Protein 5YGB (pdb70)

GO terms:
  GO:0043186 P granule (C, IDA)
  GO:0005739 mitochondrion (C, IDA)
  GO:0005515 protein binding (F, IPI)
  GO:0140990 primary piRNA processing (P, IPI)
  GO:0032991 protein-containing complex (C, IDA)
  GO:0005634 nucleus (C, EXP)
  GO:0005737 cytoplasm (C, EXP)
  GO:0034587 piRNA processing (P, IMP)
  GO:0010526 transposable element silencing (P, IMP)

Structure (mmCIF, N/CA/C/O backbone):
data_5YGB
#
_entry.id   5YGB
#
_cell.length_a   72.237
_cell.length_b   72.237
_cell.length_c   50.575
_cell.angle_alpha   90.00
_cell.angle_beta   90.00
_cell.angle_gamma   90.00
#
_symmetry.space_group_name_H-M   'P 41'
#
loop_
_entity.id
_entity.type
_entity.pdbx_description
1 polymer GH18329p
2 water water
#
loop_
_atom_site.group_PDB
_atom_site.id
_atom_site.type_symbol
_atom_site.label_atom_id
_atom_site.label_alt_id
_atom_site.label_comp_id
_atom_site.label_asym_id
_atom_site.label_entity_id
_atom_site.label_seq_id
_atom_site.pdbx_PDB_ins_code
_atom_site.Cartn_x
_atom_site.Cartn_y
_atom_site.Cartn_z
_atom_site.occupancy
_atom_site.B_iso_or_equiv
_atom_site.auth_seq_id
_atom_site.auth_comp_id
_atom_site.auth_asym_id
_atom_site.auth_atom_id
_atom_site.pdbx_PDB_model_num
ATOM 1 N N . SER A 1 2 ? 64.081 40.329 88.165 1.00 30.66 258 SER A N 1
ATOM 2 C CA . SER A 1 2 ? 65.478 39.992 87.918 1.00 24.48 258 SER A CA 1
ATOM 3 C C . SER A 1 2 ? 65.990 38.961 88.924 1.00 22.98 258 SER A C 1
ATOM 4 O O . SER A 1 2 ? 65.397 38.761 89.985 1.00 27.45 258 SER A O 1
ATOM 7 N N . LYS A 1 3 ? 67.096 38.312 88.574 1.00 28.26 259 LYS A N 1
ATOM 8 C CA . LYS A 1 3 ? 67.669 37.249 89.397 1.00 29.42 259 LYS A CA 1
ATOM 9 C C . LYS A 1 3 ? 68.458 37.808 90.580 1.00 18.37 259 LYS A C 1
ATOM 10 O O . LYS A 1 3 ? 69.112 38.851 90.465 1.00 21.81 259 LYS A O 1
ATOM 16 N N . PRO A 1 4 ? 68.413 37.110 91.722 1.00 16.51 260 PRO A N 1
ATOM 17 C CA . PRO A 1 4 ? 69.285 37.463 92.846 1.00 20.06 260 PRO A CA 1
ATOM 18 C C . PRO A 1 4 ? 70.744 37.267 92.462 1.00 17.23 260 PRO A C 1
ATOM 19 O O . PRO A 1 4 ? 71.065 36.449 91.597 1.00 19.73 260 PRO A O 1
ATOM 23 N N . MET A 1 5 ? 71.630 38.019 93.102 1.00 18.32 261 MET A N 1
ATOM 24 C CA . MET A 1 5 ? 73.054 37.913 92.817 1.00 18.50 261 MET A CA 1
ATOM 25 C C . MET A 1 5 ? 73.848 38.025 94.109 1.00 14.77 261 MET A C 1
ATOM 26 O O . MET A 1 5 ? 73.479 38.782 95.009 1.00 15.63 261 MET A O 1
ATOM 31 N N . GLU A 1 6 ? 74.934 37.265 94.200 1.00 13.34 262 GLU A N 1
ATOM 32 C CA . GLU A 1 6 ? 75.839 37.344 95.347 1.00 13.00 262 GLU A CA 1
ATOM 33 C C . GLU A 1 6 ? 76.733 38.557 95.184 1.00 12.37 262 GLU A C 1
ATOM 34 O O . GLU A 1 6 ? 77.339 38.742 94.134 1.00 11.68 262 GLU A O 1
ATOM 40 N N . VAL A 1 7 ? 76.798 39.396 96.214 1.00 11.51 263 VAL A N 1
ATOM 41 C CA . VAL A 1 7 ? 77.597 40.622 96.145 1.00 11.35 263 VAL A CA 1
ATOM 42 C C . VAL A 1 7 ? 78.361 40.904 97.429 1.00 12.30 263 VAL A C 1
ATOM 43 O O . VAL A 1 7 ? 78.043 40.373 98.503 1.00 12.88 263 VAL A O 1
ATOM 47 N N . TYR A 1 8 ? 79.372 41.754 97.305 1.00 10.74 264 TYR A N 1
ATOM 48 C CA . TYR A 1 8 ? 79.967 42.431 98.452 1.00 11.75 264 TYR A CA 1
ATOM 49 C C . TYR A 1 8 ? 79.583 43.891 98.390 1.00 10.54 264 TYR A C 1
ATOM 50 O O . TYR A 1 8 ? 79.591 44.470 97.306 1.00 10.95 264 TYR A O 1
ATOM 59 N N . VAL A 1 9 ? 79.316 44.511 99.533 1.00 11.56 265 VAL A N 1
ATOM 60 C CA . VAL A 1 9 ? 79.252 45.971 99.596 1.00 11.39 265 VAL A CA 1
ATOM 61 C C . VAL A 1 9 ? 80.678 46.477 99.825 1.00 11.24 265 VAL A C 1
ATOM 62 O O . VAL A 1 9 ? 81.305 46.160 100.838 1.00 12.58 265 VAL A O 1
ATOM 66 N N . SER A 1 10 ? 81.213 47.220 98.859 1.00 9.89 266 SER A N 1
ATOM 67 C CA . SER A 1 10 ? 82.630 47.591 98.869 1.00 11.44 266 SER A CA 1
ATOM 68 C C . SER A 1 10 ? 82.875 49.002 99.398 1.00 11.27 266 SER A C 1
ATOM 69 O O . SER A 1 10 ? 83.979 49.303 99.842 1.00 13.79 266 SER A O 1
ATOM 72 N N . ALA A 1 11 ? 81.867 49.865 99.338 1.00 10.40 267 ALA A N 1
ATOM 73 C CA . ALA A 1 11 ? 81.987 51.216 99.869 1.00 11.22 267 ALA A CA 1
ATOM 74 C C . ALA A 1 11 ? 80.602 51.729 100.201 1.00 11.32 267 ALA A C 1
ATOM 75 O O . ALA A 1 11 ? 79.629 51.365 99.538 1.00 11.56 267 ALA A O 1
ATOM 77 N N . VAL A 1 12 ? 80.517 52.583 101.214 1.00 12.52 268 VAL A N 1
ATOM 78 C CA . VAL A 1 12 ? 79.257 53.174 101.650 1.00 13.15 268 VAL A CA 1
ATOM 79 C C . VAL A 1 12 ? 79.393 54.664 101.892 1.00 15.17 268 VAL A C 1
ATOM 80 O O . VAL A 1 12 ? 80.283 55.101 102.623 1.00 14.67 268 VAL A O 1
ATOM 84 N N . ALA A 1 13 ? 78.505 55.440 101.281 1.00 13.97 269 ALA A N 1
ATOM 85 C CA . ALA A 1 13 ? 78.271 56.821 101.711 1.00 14.47 269 ALA A CA 1
ATOM 86 C C . ALA A 1 13 ? 77.051 56.872 102.635 1.00 15.68 269 ALA A C 1
ATOM 87 O O . ALA A 1 13 ? 77.084 57.496 103.694 1.00 17.97 269 ALA A O 1
ATOM 89 N N . SER A 1 14 ? 75.972 56.210 102.225 1.00 14.20 270 SER A N 1
ATOM 90 C CA . SER A 1 14 ? 74.754 56.150 103.028 1.00 13.35 270 SER A CA 1
ATOM 91 C C . SER A 1 14 ? 73.917 54.966 102.553 1.00 14.10 270 SER A C 1
ATOM 92 O O . SER A 1 14 ? 74.283 54.331 101.568 1.00 13.58 270 SER A O 1
ATOM 95 N N . PRO A 1 15 ? 72.796 54.661 103.242 1.00 13.53 271 PRO A N 1
ATOM 96 C CA . PRO A 1 15 ? 71.943 53.580 102.719 1.00 14.84 271 PRO A CA 1
ATOM 97 C C . PRO A 1 15 ? 71.398 53.858 101.322 1.00 15.21 271 PRO A C 1
ATOM 98 O O . PRO A 1 15 ? 70.993 52.914 100.646 1.00 15.42 271 PRO A O 1
ATOM 102 N N . THR A 1 16 ? 71.383 55.118 100.892 1.00 15.18 272 THR A N 1
ATOM 103 C CA . THR A 1 16 ? 70.917 55.418 99.542 1.00 13.49 272 THR A CA 1
ATOM 104 C C . THR A 1 16 ? 72.056 55.828 98.604 1.00 14.38 272 THR A C 1
ATOM 105 O O . THR A 1 16 ? 71.821 56.327 97.504 1.00 14.88 272 THR A O 1
ATOM 109 N N . LYS A 1 17 ? 73.290 55.558 99.023 1.00 14.21 273 LYS A N 1
ATOM 110 C CA . LYS A 1 17 ? 74.438 55.708 98.139 1.00 14.45 273 LYS A CA 1
ATOM 111 C C . LYS A 1 17 ? 75.565 54.784 98.588 1.00 12.30 273 LYS A C 1
ATOM 112 O O . LYS A 1 17 ? 76.306 55.094 99.511 1.00 12.85 273 LYS A O 1
ATOM 118 N N . PHE A 1 18 ? 75.664 53.627 97.945 1.00 11.47 274 PHE A N 1
ATOM 119 C CA . PHE A 1 18 ? 76.723 52.681 98.260 1.00 10.52 274 PHE A CA 1
ATOM 120 C C . PHE A 1 18 ? 77.089 51.920 96.995 1.00 9.54 274 PHE A C 1
ATOM 121 O O . PHE A 1 18 ? 76.441 52.071 95.961 1.00 11.28 274 PHE A O 1
ATOM 129 N N . TRP A 1 19 ? 78.132 51.093 97.075 1.00 9.65 275 TRP A N 1
ATOM 130 C CA . TRP A 1 19 ? 78.652 50.392 95.906 1.00 9.80 275 TRP A CA 1
ATOM 131 C C . TRP A 1 19 ? 78.750 48.907 96.176 1.00 9.34 275 TRP A C 1
ATOM 132 O O . TRP A 1 19 ? 79.140 48.486 97.270 1.00 11.09 275 TRP A O 1
ATOM 143 N N . VAL A 1 20 ? 78.392 48.117 95.173 1.00 9.08 276 VAL A N 1
ATOM 144 C CA . VAL A 1 20 ? 78.513 46.663 95.276 1.00 10.11 276 VAL A CA 1
ATOM 145 C C . VAL A 1 20 ? 79.399 46.083 94.175 1.00 11.20 276 VAL A C 1
ATOM 146 O O . VAL A 1 20 ? 79.532 46.657 93.074 1.00 11.52 276 VAL A O 1
ATOM 150 N N . GLN A 1 21 ? 80.002 44.948 94.500 1.00 9.88 277 GLN A N 1
ATOM 151 C CA . GLN A 1 21 ? 80.800 44.140 93.592 1.00 9.66 277 GLN A CA 1
ATOM 152 C C . GLN A 1 21 ? 80.144 42.780 93.470 1.00 10.39 277 GLN A C 1
ATOM 153 O O . GLN A 1 21 ? 79.656 42.248 94.466 1.00 12.10 277 GLN A O 1
ATOM 159 N N . LEU A 1 22 ? 80.169 42.192 92.283 1.00 9.61 278 LEU A N 1
ATOM 160 C CA . LEU A 1 22 ? 79.674 40.835 92.102 1.00 9.68 278 LEU A CA 1
ATOM 161 C C . LEU A 1 22 ? 80.693 39.803 92.552 1.00 10.94 278 LEU A C 1
ATOM 162 O O . LEU A 1 22 ? 81.870 39.889 92.194 1.00 12.70 278 LEU A O 1
ATOM 167 N N . ILE A 1 23 ? 80.227 38.815 93.301 1.00 10.21 279 ILE A N 1
ATOM 168 C CA . ILE A 1 23 ? 81.046 37.677 93.707 1.00 12.81 279 ILE A CA 1
ATOM 169 C C . ILE A 1 23 ? 81.090 36.635 92.611 1.00 13.48 279 ILE A C 1
ATOM 170 O O . ILE A 1 23 ? 80.066 36.292 92.017 1.00 13.97 279 ILE A O 1
ATOM 175 N N . GLY A 1 24 ? 82.272 36.098 92.348 1.00 15.41 280 GLY A N 1
ATOM 176 C CA . GLY A 1 24 ? 82.398 35.011 91.396 1.00 20.75 280 GLY A CA 1
ATOM 177 C C . GLY A 1 24 ? 83.695 35.144 90.634 1.00 17.28 280 GLY A C 1
ATOM 178 O O . GLY A 1 24 ? 84.680 35.667 91.179 1.00 15.42 280 GLY A O 1
ATOM 179 N N . PRO A 1 25 ? 83.704 34.729 89.364 1.00 19.77 281 PRO A N 1
ATOM 180 C CA . PRO A 1 25 ? 84.937 34.807 88.582 1.00 19.58 281 PRO A CA 1
ATOM 181 C C . PRO A 1 25 ? 85.441 36.239 88.500 1.00 18.62 281 PRO A C 1
ATOM 182 O O . PRO A 1 25 ? 86.643 36.454 88.450 1.00 16.39 281 PRO A O 1
ATOM 186 N N . GLN A 1 26 ? 84.519 37.198 88.548 1.00 16.40 282 GLN A N 1
ATOM 187 C CA A GLN A 1 26 ? 84.914 38.597 88.456 0.57 16.55 282 GLN A CA 1
ATOM 188 C CA B GLN A 1 26 ? 84.810 38.625 88.490 0.43 21.12 282 GLN A CA 1
ATOM 189 C C . GLN A 1 26 ? 85.585 39.099 89.717 1.00 14.28 282 GLN A C 1
ATOM 190 O O . GLN A 1 26 ? 86.536 39.891 89.625 1.00 14.45 282 GLN A O 1
ATOM 201 N N . SER A 1 27 ? 85.125 38.648 90.875 1.00 14.55 283 SER A N 1
ATOM 202 C CA . SER A 1 27 ? 85.743 39.078 92.117 1.00 14.07 283 SER A CA 1
ATOM 203 C C . SER A 1 27 ? 87.104 38.394 92.282 1.00 14.33 283 SER A C 1
ATOM 204 O O . SER A 1 27 ? 88.036 38.990 92.819 1.00 11.99 283 SER A O 1
ATOM 207 N N . LYS A 1 28 ? 87.233 37.160 91.807 1.00 13.04 284 LYS A N 1
ATOM 208 C CA A LYS A 1 28 ? 88.524 36.486 91.827 0.43 12.17 284 LYS A CA 1
ATOM 209 C CA B LYS A 1 28 ? 88.525 36.487 91.830 0.57 12.08 284 LYS A CA 1
ATOM 210 C C . LYS A 1 28 ? 89.507 37.215 90.917 1.00 13.71 284 LYS A C 1
ATOM 211 O O . LYS A 1 28 ? 90.668 37.432 91.276 1.00 13.35 284 LYS A O 1
ATOM 222 N N . LYS A 1 29 ? 89.043 37.619 89.737 1.00 13.40 285 LYS A N 1
ATOM 223 C CA . LYS A 1 29 ? 89.888 38.363 88.816 1.00 14.62 285 LYS A CA 1
ATOM 224 C C . LYS A 1 29 ? 90.270 39.719 89.404 1.00 12.50 285 LYS A C 1
ATOM 225 O O . LYS A 1 29 ? 91.403 40.166 89.238 1.00 13.48 285 LYS A O 1
ATOM 231 N N . LEU A 1 30 ? 89.342 40.386 90.084 1.00 11.31 286 LEU A N 1
ATOM 232 C CA . LEU A 1 30 ? 89.680 41.658 90.725 1.00 11.73 286 LEU A CA 1
ATOM 233 C C . LEU A 1 30 ? 90.777 41.480 91.775 1.00 12.23 286 LEU A C 1
ATOM 234 O O . LEU A 1 30 ? 91.738 42.254 91.800 1.00 12.16 286 LEU A O 1
ATOM 239 N N . ALA A 1 31 ? 90.654 40.472 92.638 1.00 11.93 287 ALA A N 1
ATOM 240 C CA . ALA A 1 31 ? 91.664 40.249 93.669 1.00 12.16 287 ALA A CA 1
ATOM 241 C C . ALA A 1 31 ? 93.025 39.960 93.048 1.00 13.10 287 ALA A C 1
ATOM 242 O O . ALA A 1 31 ? 94.057 40.472 93.514 1.00 13.19 287 ALA A O 1
ATOM 244 N N . SER A 1 32 ? 93.033 39.180 91.973 1.00 12.99 288 SER A N 1
ATOM 245 C CA . SER A 1 32 ? 94.265 38.897 91.251 1.00 14.56 288 SER A CA 1
ATOM 246 C C . SER A 1 32 ? 94.862 40.160 90.644 1.00 14.20 288 SER A C 1
ATOM 247 O O . SER A 1 32 ? 96.081 40.363 90.679 1.00 16.01 288 SER A O 1
ATOM 250 N N . MET A 1 33 ? 94.009 41.022 90.103 1.00 13.93 289 MET A N 1
ATOM 251 C CA . MET A 1 33 ? 94.471 42.255 89.482 1.00 15.03 289 MET A CA 1
ATOM 252 C C . MET A 1 33 ? 95.031 43.227 90.508 1.00 13.32 289 MET A C 1
ATOM 253 O O . MET A 1 33 ? 96.047 43.886 90.257 1.00 13.04 289 MET A O 1
ATOM 258 N N . VAL A 1 34 ? 94.378 43.339 91.662 1.00 12.22 290 VAL A N 1
ATOM 259 C CA . VAL A 1 34 ? 94.915 44.214 92.697 1.00 13.68 290 VAL A CA 1
ATOM 260 C C . VAL A 1 34 ? 96.305 43.725 93.114 1.00 13.56 290 VAL A C 1
ATOM 261 O O . VAL A 1 34 ? 97.239 44.516 93.225 1.00 15.00 290 VAL A O 1
ATOM 265 N N . GLN A 1 35 ? 96.469 42.423 93.303 1.00 13.37 291 GLN A N 1
ATOM 266 C CA . GLN A 1 35 ? 97.786 41.879 93.620 1.00 15.46 291 GLN A CA 1
ATOM 267 C C . GLN A 1 35 ? 98.805 42.192 92.527 1.00 15.16 291 GLN A C 1
ATOM 268 O O . GLN A 1 35 ? 99.929 42.636 92.817 1.00 15.17 291 GLN A O 1
ATOM 274 N N . GLU A 1 36 ? 98.426 41.989 91.272 1.00 13.92 292 GLU A N 1
ATOM 275 C CA . GLU A 1 36 ? 99.383 42.173 90.191 1.00 14.94 292 GLU A CA 1
ATOM 276 C C . GLU A 1 36 ? 99.733 43.643 89.988 1.00 14.15 292 GLU A C 1
ATOM 277 O O . GLU A 1 36 ? 100.904 43.989 89.778 1.00 14.27 292 GLU A O 1
ATOM 283 N N . MET A 1 37 ? 98.735 44.519 90.054 1.00 13.27 293 MET A N 1
ATOM 284 C CA . MET A 1 37 ? 98.996 45.954 89.915 1.00 11.81 293 MET A CA 1
ATOM 285 C C . MET A 1 37 ? 99.904 46.427 91.044 1.00 13.24 293 MET A C 1
ATOM 286 O O . MET A 1 37 ? 100.823 47.223 90.822 1.00 14.05 293 MET A O 1
ATOM 291 N N . THR A 1 38 ? 99.667 45.916 92.246 1.00 14.00 294 THR A N 1
ATOM 292 C CA . THR A 1 38 ? 100.408 46.354 93.419 1.00 14.39 294 THR A CA 1
ATOM 293 C C . THR A 1 38 ? 101.866 45.928 93.306 1.00 15.69 294 THR A C 1
ATOM 294 O O . THR A 1 38 ? 102.774 46.724 93.582 1.00 17.30 294 THR A O 1
ATOM 298 N N . SER A 1 39 ? 102.103 44.699 92.867 1.00 14.69 295 SER A N 1
ATOM 299 C CA A SER A 1 39 ? 103.460 44.207 92.657 0.43 17.66 295 SER A CA 1
ATOM 300 C CA B SER A 1 39 ? 103.472 44.233 92.690 0.28 17.10 295 SER A CA 1
ATOM 301 C CA C SER A 1 39 ? 103.462 44.213 92.663 0.29 17.18 295 SER A CA 1
ATOM 302 C C . SER A 1 39 ? 104.156 44.982 91.546 1.00 16.68 295 SER A C 1
ATOM 303 O O . SER A 1 39 ? 105.318 45.374 91.671 1.00 20.31 295 SER A O 1
ATOM 310 N N . TYR A 1 40 ? 103.438 45.207 90.449 1.00 14.65 296 TYR A N 1
ATOM 311 C CA . TYR A 1 40 ? 104.008 45.886 89.283 1.00 14.11 296 TYR A CA 1
ATOM 312 C C . TYR A 1 40 ? 104.402 47.333 89.583 1.00 14.95 296 TYR A C 1
ATOM 313 O O . TYR A 1 40 ? 105.537 47.747 89.325 1.00 14.89 296 TYR A O 1
ATOM 322 N N . TYR A 1 41 ? 103.472 48.103 90.137 1.00 13.95 297 TYR A N 1
ATOM 323 C CA . TYR A 1 41 ? 103.708 49.525 90.348 1.00 14.63 297 TYR A CA 1
ATOM 324 C C . TYR A 1 41 ? 104.511 49.822 91.613 1.00 16.31 297 TYR A C 1
ATOM 325 O O . TYR A 1 41 ? 104.854 50.968 91.872 1.00 16.87 297 TYR A O 1
ATOM 334 N N . SER A 1 42 ? 104.835 48.801 92.396 1.00 17.81 298 SER A N 1
ATOM 335 C CA A SER A 1 42 ? 105.672 49.030 93.566 0.56 18.57 298 SER A CA 1
ATOM 336 C CA B SER A 1 42 ? 105.682 48.982 93.571 0.44 20.08 298 SER A CA 1
ATOM 337 C C . SER A 1 42 ? 107.127 49.239 93.164 1.00 22.28 298 SER A C 1
ATOM 338 O O . SER A 1 42 ? 107.934 49.705 93.966 1.00 23.18 298 SER A O 1
ATOM 343 N N . SER A 1 43 ? 107.449 48.910 91.916 1.00 18.14 299 SER A N 1
ATOM 344 C CA . SER A 1 43 ? 108.788 49.110 91.358 1.00 21.42 299 SER A CA 1
ATOM 345 C C . SER A 1 43 ? 108.932 50.478 90.689 1.00 19.56 299 SER A C 1
ATOM 346 O O . SER A 1 43 ? 108.145 50.825 89.807 1.00 16.89 299 SER A O 1
ATOM 349 N N . ALA A 1 44 ? 109.938 51.251 91.094 1.00 21.29 300 ALA A N 1
ATOM 350 C CA . ALA A 1 44 ? 110.150 52.576 90.516 1.00 19.04 300 ALA A CA 1
ATOM 351 C C . ALA A 1 44 ? 110.427 52.475 89.019 1.00 19.30 300 ALA A C 1
ATOM 352 O O . ALA A 1 44 ? 110.017 53.334 88.232 1.00 18.66 300 ALA A O 1
ATOM 354 N N . GLU A 1 45 ? 111.115 51.413 88.625 1.00 20.29 301 GLU A N 1
ATOM 355 C CA . GLU A 1 45 ? 111.414 51.180 87.221 1.00 19.41 301 GLU A CA 1
ATOM 356 C C . GLU A 1 45 ? 110.144 50.982 86.396 1.00 20.75 301 GLU A C 1
ATOM 357 O O . GLU A 1 45 ? 110.015 51.523 85.298 1.00 19.92 301 GLU A O 1
ATOM 363 N N . ASN A 1 46 ? 109.185 50.225 86.926 1.00 18.99 302 ASN A N 1
ATOM 364 C CA . ASN A 1 46 ? 107.924 50.053 86.212 1.00 17.91 302 ASN A CA 1
ATOM 365 C C . ASN A 1 46 ? 107.099 51.343 86.199 1.00 14.30 302 ASN A C 1
ATOM 366 O O . ASN A 1 46 ? 106.442 51.666 85.212 1.00 14.21 302 ASN A O 1
ATOM 371 N N . ARG A 1 47 ? 107.137 52.085 87.299 1.00 13.58 303 ARG A N 1
ATOM 372 C CA . ARG A 1 47 ? 106.407 53.342 87.329 1.00 12.75 303 ARG A CA 1
ATOM 373 C C . ARG A 1 47 ? 106.954 54.297 86.280 1.00 12.46 303 ARG A C 1
ATOM 374 O O . ARG A 1 47 ? 106.198 55.067 85.691 1.00 13.28 303 ARG A O 1
ATOM 382 N N . ALA A 1 48 ? 108.263 54.247 86.027 1.00 14.98 304 ALA A N 1
ATOM 383 C CA . ALA A 1 48 ? 108.861 55.129 85.031 1.00 13.52 304 ALA A CA 1
ATOM 384 C C . ALA A 1 48 ? 108.399 54.821 83.603 1.00 13.33 304 ALA A C 1
ATOM 385 O O . ALA A 1 48 ? 108.418 55.708 82.741 1.00 14.90 304 ALA A O 1
ATOM 387 N N . LYS A 1 49 ? 107.971 53.584 83.355 1.00 13.47 305 LYS A N 1
ATOM 388 C CA . LYS A 1 49 ? 107.376 53.218 82.065 1.00 15.26 305 LYS A CA 1
ATOM 389 C C . LYS A 1 49 ? 106.003 53.854 81.860 1.00 12.60 305 LYS A C 1
ATOM 390 O O . LYS A 1 49 ? 105.467 53.826 80.746 1.00 15.20 305 LYS A O 1
ATOM 396 N N . HIS A 1 50 ? 105.434 54.414 82.933 1.00 11.78 306 HIS A N 1
ATOM 397 C CA . HIS A 1 50 ? 104.051 54.886 82.934 1.00 11.26 306 HIS A CA 1
ATOM 398 C C . HIS A 1 50 ? 103.900 56.237 83.618 1.00 13.04 306 HIS A C 1
ATOM 399 O O . HIS A 1 50 ? 102.876 56.512 84.255 1.00 13.18 306 HIS A O 1
ATOM 406 N N . VAL A 1 51 ? 104.901 57.095 83.488 1.00 12.67 307 VAL A N 1
ATOM 407 C CA . VAL A 1 51 ? 104.843 58.376 84.185 1.00 12.32 307 VAL A CA 1
ATOM 408 C C . VAL A 1 51 ? 103.631 59.192 83.711 1.00 14.56 307 VAL A C 1
ATOM 409 O O . VAL A 1 51 ? 103.318 59.256 82.514 1.00 14.42 307 VAL A O 1
ATOM 413 N N . LEU A 1 52 ? 102.924 59.766 84.680 1.00 13.19 308 LEU A N 1
ATOM 414 C CA . LEU A 1 52 ? 101.756 60.602 84.406 1.00 13.91 308 LEU A CA 1
ATOM 415 C C . LEU A 1 52 ? 102.180 61.966 83.888 1.00 13.26 308 LEU A C 1
ATOM 416 O O . LEU A 1 52 ? 103.017 62.620 84.501 1.00 16.30 308 LEU A O 1
ATOM 421 N N . THR A 1 53 ? 101.637 62.370 82.745 1.00 13.42 309 THR A N 1
ATOM 422 C CA . THR A 1 53 ? 101.838 63.735 82.229 1.00 12.87 309 THR A CA 1
ATOM 423 C C . THR A 1 53 ? 100.514 64.298 81.730 1.00 12.65 309 THR A C 1
ATOM 424 O O . THR A 1 53 ? 99.703 63.577 81.164 1.00 13.93 309 THR A O 1
ATOM 428 N N . ALA A 1 54 ? 100.318 65.594 81.935 1.00 13.58 310 ALA A N 1
ATOM 429 C CA . ALA A 1 54 ? 99.131 66.304 81.462 1.00 12.55 310 ALA A CA 1
ATOM 430 C C . ALA A 1 54 ? 97.850 65.489 81.668 1.00 13.64 310 ALA A C 1
ATOM 431 O O . ALA A 1 54 ? 97.125 65.197 80.706 1.00 13.87 310 ALA A O 1
ATOM 433 N N . PRO A 1 55 ? 97.559 65.123 82.927 1.00 11.16 311 PRO A N 1
ATOM 434 C CA . PRO A 1 55 ? 96.350 64.337 83.174 1.00 12.64 311 PRO A CA 1
ATOM 435 C C . PRO A 1 55 ? 95.079 65.108 82.828 1.00 12.07 311 PRO A C 1
ATOM 436 O O . PRO A 1 55 ? 95.068 66.341 82.782 1.00 13.49 311 PRO A O 1
ATOM 440 N N . TYR A 1 56 ? 94.000 64.375 82.591 1.00 11.17 312 TYR A N 1
ATOM 441 C CA . TYR A 1 56 ? 92.743 65.005 82.203 1.00 11.99 312 TYR A CA 1
ATOM 442 C C . TYR A 1 56 ? 91.553 64.295 82.828 1.00 11.32 312 TYR A C 1
ATOM 443 O O . TYR A 1 56 ? 91.584 63.093 83.104 1.00 10.95 312 TYR A O 1
ATOM 452 N N . VAL A 1 57 ? 90.491 65.058 83.036 1.00 12.21 313 VAL A N 1
ATOM 453 C CA . VAL A 1 57 ? 89.255 64.500 83.557 1.00 11.28 313 VAL A CA 1
ATOM 454 C C . VAL A 1 57 ? 88.706 63.446 82.598 1.00 13.30 313 VAL A C 1
ATOM 455 O O . VAL A 1 57 ? 88.551 63.685 81.388 1.00 13.07 313 VAL A O 1
ATOM 459 N N . GLY A 1 58 ? 88.445 62.264 83.146 1.00 11.28 314 GLY A N 1
ATOM 460 C CA . GLY A 1 58 ? 87.964 61.133 82.375 1.00 11.87 314 GLY A CA 1
ATOM 461 C C . GLY A 1 58 ? 89.028 60.066 82.177 1.00 11.46 314 GLY A C 1
ATOM 462 O O . GLY A 1 58 ? 88.707 58.921 81.835 1.00 13.43 314 GLY A O 1
ATOM 463 N N . GLN A 1 59 ? 90.291 60.434 82.386 1.00 10.80 315 GLN A N 1
ATOM 464 C CA . GLN A 1 59 ? 91.408 59.513 82.214 1.00 10.67 315 GLN A CA 1
ATOM 465 C C . GLN A 1 59 ? 91.337 58.381 83.234 1.00 11.43 315 GLN A C 1
ATOM 466 O O . GLN A 1 59 ? 91.018 58.612 84.399 1.00 11.96 315 GLN A O 1
ATOM 472 N N . ILE A 1 60 ? 91.632 57.164 82.790 1.00 11.65 316 ILE A N 1
ATOM 473 C CA . ILE A 1 60 ? 91.721 56.020 83.689 1.00 10.70 316 ILE A CA 1
ATOM 474 C C . ILE A 1 60 ? 93.185 55.779 83.991 1.00 11.39 316 ILE A C 1
ATOM 475 O O . ILE A 1 60 ? 94.004 55.598 83.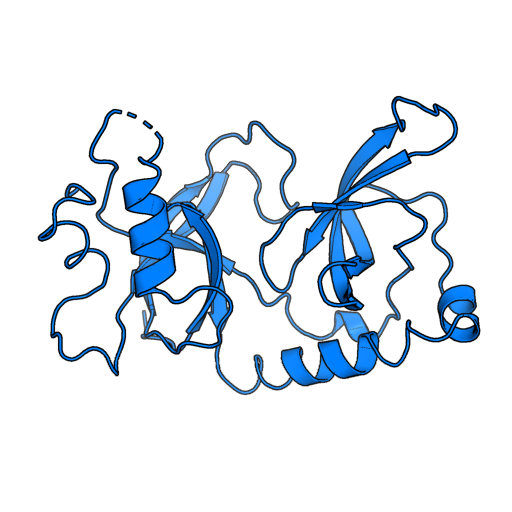081 1.00 12.70 316 ILE A O 1
ATOM 480 N N . VAL A 1 61 ? 93.513 55.779 85.274 1.00 10.01 317 VAL A N 1
ATOM 481 C CA . VAL A 1 61 ? 94.895 55.729 85.741 1.00 10.97 317 VAL A CA 1
ATOM 482 C C . VAL A 1 61 ? 95.083 54.633 86.788 1.00 10.27 317 VAL A C 1
ATOM 483 O O . VAL A 1 61 ? 94.117 53.965 87.191 1.00 9.72 317 VAL A O 1
ATOM 487 N N . ALA A 1 62 ? 96.331 54.432 87.204 1.00 10.70 318 ALA A N 1
ATOM 488 C CA . ALA A 1 62 ? 96.671 53.596 88.349 1.00 10.19 318 ALA A CA 1
ATOM 489 C C . ALA A 1 62 ? 97.031 54.510 89.506 1.00 10.84 318 ALA A C 1
ATOM 490 O O . ALA A 1 62 ? 97.751 55.485 89.301 1.00 12.04 318 ALA A O 1
ATOM 492 N N . ALA A 1 63 ? 96.547 54.218 90.707 1.00 10.49 319 ALA A N 1
ATOM 493 C CA . ALA A 1 63 ? 96.868 55.066 91.851 1.00 10.51 319 ALA A CA 1
ATOM 494 C C . ALA A 1 63 ? 97.062 54.255 93.100 1.00 12.32 319 ALA A C 1
ATOM 495 O O . ALA A 1 63 ? 96.332 53.277 93.350 1.00 13.58 319 ALA A O 1
ATOM 497 N N . VAL A 1 64 ? 98.023 54.679 93.911 1.00 15.31 320 VAL A N 1
ATOM 498 C CA . VAL A 1 64 ? 98.238 54.019 95.188 1.00 19.17 320 VAL A CA 1
ATOM 499 C C . VAL A 1 64 ? 97.459 54.765 96.259 1.00 21.74 320 VAL A C 1
ATOM 500 O O . VAL A 1 64 ? 97.486 55.998 96.328 1.00 25.27 320 VAL A O 1
ATOM 504 N N . PHE A 1 65 ? 96.728 54.008 97.069 1.00 24.73 321 PHE A N 1
ATOM 505 C CA . PHE A 1 65 ? 96.044 54.567 98.219 1.00 30.22 321 PHE A CA 1
ATOM 506 C C . PHE A 1 65 ? 96.913 54.264 99.432 1.00 39.63 321 PHE A C 1
ATOM 507 O O . PHE A 1 65 ? 97.066 53.107 99.819 1.00 33.31 321 PHE A O 1
ATOM 515 N N . LYS A 1 66 ? 97.493 55.304 100.023 1.00 46.51 322 LYS A N 1
ATOM 516 C CA . LYS A 1 66 ? 98.564 55.113 100.994 1.00 49.64 322 LYS A CA 1
ATOM 517 C C . LYS A 1 66 ? 98.070 54.467 102.285 1.00 51.17 322 LYS A C 1
ATOM 518 O O . LYS A 1 66 ? 98.881 53.998 103.087 1.00 55.62 322 LYS A O 1
ATOM 524 N N . PHE A 1 67 ? 96.751 54.431 102.464 1.00 46.88 323 PHE A N 1
ATOM 525 C CA . PHE A 1 67 ? 96.117 53.602 103.478 1.00 52.81 323 PHE A CA 1
ATOM 526 C C . PHE A 1 67 ? 96.692 52.194 103.509 1.00 55.55 323 PHE A C 1
ATOM 527 O O . PHE A 1 67 ? 97.369 51.806 104.462 1.00 54.52 323 PHE A O 1
ATOM 535 N N . ASP A 1 68 ? 96.405 51.431 102.460 1.00 43.02 324 ASP A N 1
ATOM 536 C CA . ASP A 1 68 ? 96.785 50.027 102.409 1.00 35.27 324 ASP A CA 1
ATOM 537 C C . ASP A 1 68 ? 97.981 49.752 101.500 1.00 32.24 324 ASP A C 1
ATOM 538 O O . ASP A 1 68 ? 98.379 48.600 101.328 1.00 34.56 324 ASP A O 1
ATOM 543 N N . GLU A 1 69 ? 98.537 50.811 100.915 1.00 27.79 325 GLU A N 1
ATOM 544 C CA . GLU A 1 69 ? 99.696 50.707 100.025 1.00 34.96 325 GLU A CA 1
ATOM 545 C C . GLU A 1 69 ? 99.444 49.817 98.798 1.00 30.75 325 GLU A C 1
ATOM 546 O O . GLU A 1 69 ? 100.384 49.280 98.211 1.00 29.74 325 GLU A O 1
ATOM 552 N N . LYS A 1 70 ? 98.185 49.670 98.400 1.00 21.63 326 LYS A N 1
ATOM 553 C CA . LYS A 1 70 ? 97.876 48.892 97.205 1.00 20.11 326 LYS A CA 1
ATOM 554 C C . LYS A 1 70 ? 97.567 49.822 96.036 1.00 14.37 326 LYS A C 1
ATOM 555 O O . LYS A 1 70 ? 97.240 50.992 96.238 1.00 16.80 326 LYS A O 1
ATOM 561 N N . TRP A 1 71 ? 97.712 49.298 94.818 1.00 14.35 327 TRP A N 1
ATOM 562 C CA . TRP A 1 71 ? 97.472 50.081 93.603 1.00 13.42 327 TRP A CA 1
ATOM 563 C C . TRP A 1 71 ? 96.141 49.699 92.983 1.00 12.67 327 TRP A C 1
ATOM 564 O O . TRP A 1 71 ? 95.836 48.514 92.825 1.00 13.11 327 TRP A O 1
ATOM 575 N N . TYR A 1 72 ? 95.380 50.724 92.623 1.00 11.11 328 TYR A N 1
ATOM 576 C CA . TYR A 1 72 ? 94.007 50.582 92.156 1.00 10.83 328 TYR A CA 1
ATOM 577 C C . TYR A 1 72 ? 93.771 51.281 90.834 1.00 9.45 328 TYR A C 1
ATOM 578 O O . TYR A 1 72 ? 94.431 52.278 90.519 1.00 11.32 328 TYR A O 1
ATOM 587 N N . ARG A 1 73 ? 92.800 50.782 90.072 1.00 10.40 329 ARG A N 1
ATOM 588 C CA . ARG A 1 73 ? 92.305 51.512 88.907 1.00 9.16 329 ARG A CA 1
ATOM 589 C C . ARG A 1 73 ? 91.436 52.678 89.357 1.00 9.51 329 ARG A C 1
ATOM 590 O O . ARG A 1 73 ? 90.571 52.535 90.227 1.00 11.18 329 ARG A O 1
ATOM 598 N N . ALA A 1 74 ? 91.640 53.833 88.739 1.00 9.22 330 ALA A N 1
ATOM 599 C CA . ALA A 1 74 ? 90.909 55.018 89.141 1.00 10.22 330 ALA A CA 1
ATOM 600 C C . ALA A 1 74 ? 90.590 55.905 87.954 1.00 9.58 330 ALA A C 1
ATOM 601 O O . ALA A 1 74 ? 91.339 55.953 86.976 1.00 11.85 330 ALA A O 1
ATOM 603 N N . GLU A 1 75 ? 89.473 56.615 88.049 1.00 9.20 331 GLU A N 1
ATOM 604 C CA . GLU A 1 75 ? 89.031 57.582 87.057 1.00 9.63 331 GLU A CA 1
ATOM 605 C C . GLU A 1 75 ? 89.253 58.992 87.596 1.00 9.37 331 GLU A C 1
ATOM 606 O O . GLU A 1 75 ? 88.844 59.309 88.717 1.00 11.09 331 GLU A O 1
ATOM 612 N N . ILE A 1 76 ? 89.911 59.842 86.819 1.00 9.28 332 ILE A N 1
ATOM 613 C CA . ILE A 1 76 ? 90.047 61.237 87.223 1.00 10.21 332 ILE A CA 1
ATOM 614 C C . ILE A 1 76 ? 88.706 61.948 87.051 1.00 10.04 332 ILE A C 1
ATOM 615 O O . ILE A 1 76 ? 88.152 62.016 85.941 1.00 11.18 332 ILE A O 1
ATOM 620 N N . VAL A 1 77 ? 88.151 62.452 88.149 1.00 10.32 333 VAL A N 1
ATOM 621 C CA . VAL A 1 77 ? 86.877 63.150 88.031 1.00 11.96 333 VAL A CA 1
ATOM 622 C C . VAL A 1 77 ? 87.017 64.659 88.211 1.00 14.22 333 VAL A C 1
ATOM 623 O O . VAL A 1 77 ? 86.098 65.401 87.858 1.00 14.81 333 VAL A O 1
ATOM 627 N N . ASP A 1 78 ? 88.158 65.124 88.719 1.00 11.75 334 ASP A N 1
ATOM 628 C CA . ASP A 1 78 ? 88.401 66.563 88.827 1.00 12.93 334 ASP A CA 1
ATOM 629 C C . ASP A 1 78 ? 89.888 66.794 89.029 1.00 12.90 334 ASP A C 1
ATOM 630 O O . ASP A 1 78 ? 90.608 65.914 89.515 1.00 12.64 334 ASP A O 1
ATOM 635 N N . ILE A 1 79 ? 90.344 67.977 88.636 1.00 12.92 335 ILE A N 1
ATOM 636 C CA . ILE A 1 79 ? 91.727 68.398 88.794 1.00 13.56 335 ILE A CA 1
ATOM 637 C C . ILE A 1 79 ? 91.718 69.850 89.243 1.00 14.06 335 ILE A C 1
ATOM 638 O O . ILE A 1 79 ? 91.022 70.675 88.654 1.00 15.67 335 ILE A O 1
ATOM 643 N N . MET A 1 80 ? 92.478 70.170 90.282 1.00 15.71 336 MET A N 1
ATOM 644 C CA . MET A 1 80 ? 92.497 71.533 90.800 1.00 17.59 336 MET A CA 1
ATOM 645 C C . MET A 1 80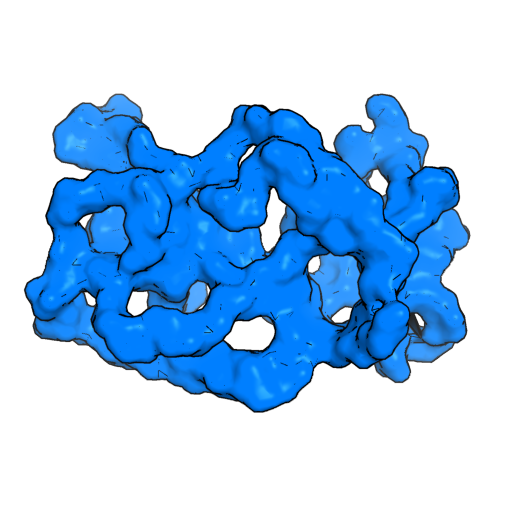 ? 93.894 71.879 91.277 1.00 17.22 336 MET A C 1
ATOM 646 O O . MET A 1 80 ? 94.697 70.987 91.552 1.00 17.48 336 MET A O 1
ATOM 651 N N . PRO A 1 81 ? 94.214 73.179 91.362 1.00 18.07 337 PRO A N 1
ATOM 652 C CA . PRO A 1 81 ? 95.558 73.492 91.846 1.00 18.34 337 PRO A CA 1
ATOM 653 C C . PRO A 1 81 ? 95.717 73.187 93.327 1.00 18.01 337 PRO A C 1
ATOM 654 O O . PRO A 1 81 ? 94.766 73.285 94.097 1.00 21.28 337 PRO A O 1
ATOM 658 N N . ASN A 1 82 ? 96.926 72.784 93.695 1.00 17.60 338 ASN A N 1
ATOM 659 C CA . ASN A 1 82 ? 97.300 72.678 95.100 1.00 18.22 338 ASN A CA 1
ATOM 660 C C . ASN A 1 82 ? 97.253 74.090 95.731 1.00 18.59 338 ASN A C 1
ATOM 661 O O . ASN A 1 82 ? 97.726 75.063 95.083 1.00 20.90 338 ASN A O 1
ATOM 666 N N . GLN A 1 83 ? 96.659 74.243 96.935 1.00 22.31 339 GLN A N 1
ATOM 667 C CA . GLN A 1 83 ? 96.327 75.639 97.404 1.00 23.38 339 GLN A CA 1
ATOM 668 C C . GLN A 1 83 ? 97.594 76.280 97.951 1.00 31.37 339 GLN A C 1
ATOM 669 O O . GLN A 1 83 ? 97.789 77.516 97.997 1.00 26.58 339 GLN A O 1
ATOM 675 N N . TYR A 1 84 ? 98.449 75.404 98.433 1.00 24.64 340 TYR A N 1
ATOM 676 C CA . TYR A 1 84 ? 99.695 75.825 99.027 1.00 35.21 340 TYR A CA 1
ATOM 677 C C . TYR A 1 84 ? 100.631 76.141 97.902 1.00 33.79 340 TYR A C 1
ATOM 678 O O . TYR A 1 84 ? 101.561 76.933 98.044 1.00 36.66 340 TYR A O 1
ATOM 687 N N . ASN A 1 85 ? 100.364 75.512 96.768 1.00 34.75 341 ASN A N 1
ATOM 688 C CA . ASN A 1 85 ? 101.367 75.401 95.744 1.00 29.62 341 ASN A CA 1
ATOM 689 C C . ASN A 1 85 ? 100.782 75.352 94.348 1.00 36.78 341 ASN A C 1
ATOM 690 O O . ASN A 1 85 ? 100.447 74.280 93.856 1.00 28.71 341 ASN A O 1
ATOM 695 N N . PRO A 1 86 ? 100.687 76.514 93.694 1.00 30.62 342 PRO A N 1
ATOM 696 C CA . PRO A 1 86 ? 99.978 76.656 92.417 1.00 28.47 342 PRO A CA 1
ATOM 697 C C . PRO A 1 86 ? 100.575 75.873 91.248 1.00 24.59 342 PRO A C 1
ATOM 698 O O . PRO A 1 86 ? 99.864 75.697 90.265 1.00 23.91 342 PRO A O 1
ATOM 702 N N . LYS A 1 87 ? 101.823 75.415 91.325 1.00 22.00 343 LYS A N 1
ATOM 703 C CA . LYS A 1 87 ? 102.434 74.731 90.182 1.00 24.66 343 LYS A CA 1
ATOM 704 C C . LYS A 1 87 ? 102.154 73.225 90.183 1.00 20.12 343 LYS A C 1
ATOM 705 O O . LYS A 1 87 ? 102.546 72.507 89.261 1.00 27.57 343 LYS A O 1
ATOM 711 N N . GLU A 1 88 ? 101.504 72.748 91.239 1.00 20.27 344 GLU A N 1
ATOM 712 C CA . GLU A 1 88 ? 101.128 71.342 91.319 1.00 19.28 344 GLU A CA 1
ATOM 713 C C . GLU A 1 88 ? 99.610 71.229 91.387 1.00 17.93 344 GLU A C 1
ATOM 714 O O . GLU A 1 88 ? 98.924 72.176 91.746 1.00 20.62 344 GLU A O 1
ATOM 720 N N . GLN A 1 89 ? 99.091 70.065 91.026 1.00 19.32 345 GLN A N 1
ATOM 721 C CA . GLN A 1 89 ? 97.659 69.824 91.063 1.00 17.71 345 GLN A CA 1
ATOM 722 C C . GLN A 1 89 ? 97.283 68.836 92.158 1.00 16.15 345 GLN A C 1
ATOM 723 O O . GLN A 1 89 ? 98.135 68.109 92.676 1.00 18.28 345 GLN A O 1
ATOM 729 N N . VAL A 1 90 ? 96.008 68.861 92.525 1.00 14.56 346 VAL A N 1
ATOM 730 C CA . VAL A 1 90 ? 95.400 67.855 93.385 1.00 14.75 346 VAL A CA 1
ATOM 731 C C . VAL A 1 90 ? 94.373 67.154 92.510 1.00 13.45 346 VAL A C 1
ATOM 732 O O . VAL A 1 90 ? 93.615 67.813 91.799 1.00 14.45 346 VAL A O 1
ATOM 736 N N . ILE A 1 91 ? 94.366 65.825 92.528 1.00 12.23 347 ILE A N 1
ATOM 737 C CA . ILE A 1 91 ? 93.537 65.040 91.612 1.00 12.77 347 ILE A CA 1
ATOM 738 C C . ILE A 1 91 ? 92.444 64.312 92.373 1.00 12.34 347 ILE A C 1
ATOM 739 O O . ILE A 1 91 ? 92.725 63.577 93.316 1.00 13.92 347 ILE A O 1
ATOM 744 N N . ASP A 1 92 ? 91.200 64.539 91.977 1.00 11.36 348 ASP A N 1
ATOM 745 C CA . ASP A 1 92 ? 90.047 63.844 92.540 1.00 11.04 348 ASP A CA 1
ATOM 746 C C . ASP A 1 92 ? 89.860 62.527 91.769 1.00 10.98 348 ASP A C 1
ATOM 747 O O . ASP A 1 92 ? 89.555 62.552 90.571 1.00 11.67 348 ASP A O 1
ATOM 752 N N . LEU A 1 93 ? 90.051 61.401 92.459 1.00 10.70 349 LEU A N 1
ATOM 753 C CA . LEU A 1 93 ? 89.967 60.073 91.852 1.00 10.70 349 LEU A CA 1
ATOM 754 C C . LEU A 1 93 ? 88.753 59.297 92.322 1.00 12.04 349 LEU A C 1
ATOM 755 O O . LEU A 1 93 ? 88.465 59.271 93.517 1.00 12.73 349 LEU A O 1
ATOM 760 N N . TYR A 1 94 ? 88.062 58.656 91.383 1.00 9.14 350 TYR A N 1
ATOM 761 C CA . TYR A 1 94 ? 87.001 57.701 91.690 1.00 9.28 350 TYR A CA 1
ATOM 762 C C . TYR A 1 94 ? 87.570 56.297 91.465 1.00 10.38 350 TYR A C 1
ATOM 763 O O . TYR A 1 94 ? 88.037 55.980 90.368 1.00 10.96 350 TYR A O 1
ATOM 772 N N . PHE A 1 95 ? 87.566 55.457 92.498 1.00 10.62 351 PHE A N 1
ATOM 773 C CA . PHE A 1 95 ? 88.167 54.124 92.408 1.00 10.25 351 PHE A CA 1
ATOM 774 C C . PHE A 1 95 ? 87.145 53.167 91.795 1.00 8.92 351 PHE A C 1
ATOM 775 O O . PHE A 1 95 ? 86.240 52.678 92.467 1.00 11.21 351 PHE A O 1
ATOM 783 N N . VAL A 1 96 ? 87.294 52.908 90.494 1.00 9.27 352 VAL A N 1
ATOM 784 C CA . VAL A 1 96 ? 86.243 52.316 89.680 1.00 10.51 352 VAL A CA 1
ATOM 785 C C . VAL A 1 96 ? 85.859 50.895 90.101 1.00 9.58 352 VAL A C 1
ATOM 786 O O . VAL A 1 96 ? 84.758 50.447 89.795 1.00 10.09 352 VAL A O 1
ATOM 790 N N . ASP A 1 97 ? 86.741 50.179 90.790 1.00 9.66 353 ASP A N 1
ATOM 791 C CA . ASP A 1 97 ? 86.425 48.817 91.192 1.00 8.82 353 ASP A CA 1
ATOM 792 C C . ASP A 1 97 ? 85.824 48.738 92.589 1.00 9.99 353 ASP A C 1
ATOM 793 O O . ASP A 1 97 ? 85.314 47.682 92.955 1.00 10.55 353 ASP A O 1
ATOM 798 N N . TYR A 1 98 ? 85.859 49.833 93.357 1.00 10.21 354 TYR A N 1
ATOM 799 C CA . TYR A 1 98 ? 85.420 49.796 94.764 1.00 9.78 354 TYR A CA 1
ATOM 800 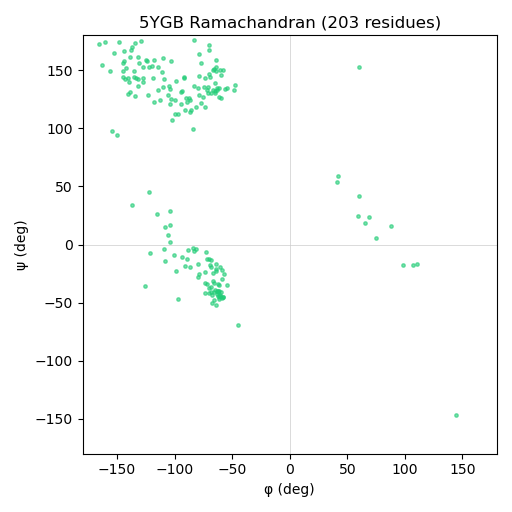C C . TYR A 1 98 ? 84.359 50.827 95.116 1.00 11.88 354 TYR A C 1
ATOM 801 O O . TYR A 1 98 ? 83.473 50.553 95.934 1.00 11.83 354 TYR A O 1
ATOM 810 N N . GLY A 1 99 ? 84.427 52.014 94.521 1.00 10.99 355 GLY A N 1
ATOM 811 C CA . GLY A 1 99 ? 83.416 53.035 94.759 1.00 11.26 355 GLY A CA 1
ATOM 812 C C . GLY A 1 99 ? 83.887 54.240 95.555 1.00 11.32 355 GLY A C 1
ATOM 813 O O . GLY A 1 99 ? 83.227 55.284 95.543 1.00 13.50 355 GLY A O 1
ATOM 814 N N . ASP A 1 100 ? 85.020 54.110 96.233 1.00 12.49 356 ASP A N 1
ATOM 815 C CA . ASP A 1 100 ? 85.581 55.219 96.999 1.00 13.93 356 ASP A CA 1
ATOM 816 C C . ASP A 1 100 ? 86.030 56.376 96.112 1.00 15.41 356 ASP A C 1
ATOM 817 O O . ASP A 1 100 ? 86.418 56.181 94.961 1.00 14.97 356 ASP A O 1
ATOM 822 N N . SER A 1 101 ? 85.987 57.586 96.655 1.00 15.37 357 SER A N 1
ATOM 823 C CA A SER A 1 101 ? 86.617 58.73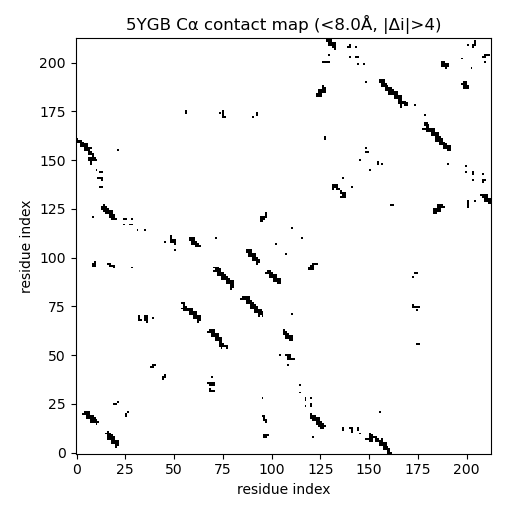2 96.010 0.67 15.41 357 SER A CA 1
ATOM 824 C CA B SER A 1 101 ? 86.608 58.733 96.012 0.33 16.33 357 SER A CA 1
ATOM 825 C C . SER A 1 101 ? 87.627 59.348 96.961 1.00 18.40 357 SER A C 1
ATOM 826 O O . SER A 1 101 ? 87.376 59.447 98.157 1.00 18.89 357 SER A O 1
ATOM 831 N N . GLU A 1 102 ? 88.781 59.744 96.428 1.00 14.26 358 GLU A N 1
ATOM 832 C CA . GLU A 1 102 ? 89.843 60.340 97.233 1.00 16.65 358 GLU A CA 1
ATOM 833 C C . GLU A 1 102 ? 90.563 61.412 96.436 1.00 14.34 358 GLU A C 1
ATOM 834 O O . GLU A 1 102 ? 90.755 61.264 95.234 1.00 13.10 358 GLU A O 1
ATOM 840 N N . TYR A 1 103 ? 90.980 62.476 97.107 1.00 14.97 359 TYR A N 1
ATOM 841 C CA . TYR A 1 103 ? 91.883 63.460 96.509 1.00 12.63 359 TYR A CA 1
ATOM 842 C C . TYR A 1 103 ? 93.319 63.021 96.732 1.00 15.58 359 TYR A C 1
ATOM 843 O O . TYR A 1 103 ? 93.722 62.775 97.868 1.00 18.32 359 TYR A O 1
ATOM 852 N N . ILE A 1 104 ? 94.089 62.941 95.654 1.00 14.61 360 ILE A N 1
ATOM 853 C CA . ILE A 1 104 ? 95.404 62.312 95.657 1.00 16.54 360 ILE A CA 1
ATOM 854 C C . ILE A 1 104 ? 96.407 63.205 94.947 1.00 17.64 360 ILE A C 1
ATOM 855 O O . ILE A 1 104 ? 96.072 63.862 93.965 1.00 19.13 360 ILE A O 1
ATOM 860 N N . SER A 1 105 ? 97.635 63.240 95.450 1.00 17.42 361 SER A N 1
ATOM 861 C CA . SER A 1 105 ? 98.726 63.902 94.749 1.00 18.56 361 SER A CA 1
ATOM 862 C C . SER A 1 105 ? 99.122 63.149 93.481 1.00 18.41 361 SER A C 1
ATOM 863 O O . SER A 1 105 ? 99.117 61.922 93.465 1.00 17.58 361 SER A O 1
ATOM 866 N N . PRO A 1 106 ? 99.495 63.879 92.422 1.00 16.94 362 PRO A N 1
ATOM 867 C CA . PRO A 1 106 ? 99.988 63.255 91.188 1.00 16.82 362 PRO A CA 1
ATOM 868 C C . PRO A 1 106 ? 101.194 62.355 91.432 1.00 19.33 362 PRO A C 1
ATOM 869 O O . PRO A 1 106 ? 101.434 61.431 90.656 1.00 19.99 362 PRO A O 1
ATOM 873 N N . ALA A 1 107 ? 101.945 62.614 92.499 1.00 18.35 363 ALA A N 1
ATOM 874 C CA . ALA A 1 107 ? 103.093 61.780 92.829 1.00 19.81 363 ALA A CA 1
ATOM 875 C C . ALA A 1 107 ? 102.690 60.329 93.050 1.00 18.05 363 ALA A C 1
ATOM 876 O O . ALA A 1 107 ? 103.517 59.425 92.927 1.00 21.98 363 ALA A O 1
ATOM 878 N N . ASP A 1 108 ? 101.415 60.103 93.361 1.00 17.63 364 ASP A N 1
ATOM 879 C CA . ASP A 1 108 ? 100.918 58.773 93.697 1.00 16.59 364 ASP A CA 1
ATOM 880 C C . ASP A 1 108 ? 100.123 58.114 92.562 1.00 14.62 364 ASP A C 1
ATOM 881 O O . ASP A 1 108 ? 99.391 57.142 92.788 1.00 14.46 364 ASP A O 1
ATOM 886 N N . ILE A 1 109 ? 100.271 58.638 91.349 1.00 13.77 365 ILE A N 1
ATOM 887 C CA . ILE A 1 109 ? 99.482 58.201 90.201 1.00 12.65 365 ILE A CA 1
ATOM 888 C C . ILE A 1 109 ? 100.409 57.834 89.043 1.00 13.15 365 ILE A C 1
ATOM 889 O O . ILE A 1 109 ? 101.448 58.473 88.858 1.00 13.63 365 ILE A O 1
ATOM 894 N N . CYS A 1 110 ? 100.052 56.797 88.289 1.00 12.37 366 CYS A N 1
ATOM 895 C CA . CYS A 1 110 ? 100.728 56.436 87.039 1.00 11.64 366 CYS A CA 1
ATOM 896 C C . CYS A 1 110 ? 99.701 56.194 85.950 1.00 10.71 366 CYS A C 1
ATOM 897 O O . CYS A 1 110 ? 98.530 55.945 86.234 1.00 11.13 366 CYS A O 1
ATOM 900 N N . GLU A 1 111 ? 100.133 56.227 84.698 1.00 11.48 367 GLU A N 1
ATOM 901 C CA . GLU A 1 111 ? 99.294 55.706 83.633 1.00 10.53 367 GLU A CA 1
ATOM 902 C C . GLU A 1 111 ? 99.018 54.220 83.866 1.00 11.41 367 GLU A C 1
ATOM 903 O O . GLU A 1 111 ? 99.847 53.505 84.443 1.00 11.59 367 GLU A O 1
ATOM 909 N N . LEU A 1 112 ? 97.863 53.755 83.411 1.00 10.67 368 LEU A N 1
ATOM 910 C CA . LEU A 1 112 ? 97.474 52.357 83.581 1.00 9.67 368 LEU A CA 1
ATOM 911 C C . LEU A 1 112 ? 97.972 51.500 82.416 1.00 12.25 368 LEU A C 1
ATOM 912 O O . LEU A 1 112 ? 97.651 51.795 81.256 1.00 13.38 368 LEU A O 1
ATOM 917 N N . ARG A 1 113 ? 98.753 50.457 82.718 1.00 13.25 369 ARG A N 1
ATOM 918 C CA . ARG A 1 113 ? 99.193 49.509 81.698 1.00 14.24 369 ARG A CA 1
ATOM 919 C C . ARG A 1 113 ? 97.962 48.976 80.979 1.00 13.97 369 ARG A C 1
ATOM 920 O O . ARG A 1 113 ? 96.982 48.589 81.618 1.00 13.45 369 ARG A O 1
ATOM 928 N N . THR A 1 114 ? 98.028 48.929 79.648 1.00 16.60 370 THR A N 1
ATOM 929 C CA A THR A 1 114 ? 96.835 48.748 78.822 0.40 15.75 370 THR A CA 1
ATOM 930 C CA B THR A 1 114 ? 96.838 48.751 78.819 0.60 16.10 370 THR A CA 1
ATOM 931 C C . THR A 1 114 ? 96.048 47.475 79.136 1.00 15.78 370 THR A C 1
ATOM 932 O O . THR A 1 114 ? 94.817 47.483 79.139 1.00 16.66 370 THR A O 1
ATOM 939 N N . ASP A 1 115 ? 96.739 46.379 79.423 1.00 15.72 371 ASP A N 1
ATOM 940 C CA . ASP A 1 115 ? 96.026 45.128 79.681 1.00 16.48 371 ASP A CA 1
ATOM 941 C C . ASP A 1 115 ? 95.231 45.147 80.991 1.00 17.19 371 ASP A C 1
ATOM 942 O O . ASP A 1 115 ? 94.317 44.340 81.169 1.00 16.80 371 ASP A O 1
ATOM 947 N N . PHE A 1 116 ? 95.544 46.075 81.899 1.00 14.23 372 PHE A N 1
ATOM 948 C CA . PHE A 1 116 ? 94.766 46.184 83.141 1.00 12.78 372 PHE A CA 1
ATOM 949 C C . PHE A 1 116 ? 93.379 46.785 82.895 1.00 13.65 372 PHE A C 1
ATOM 950 O O . PHE A 1 116 ? 92.555 46.817 83.800 1.00 13.01 372 PHE A O 1
ATOM 958 N N . LEU A 1 117 ? 93.114 47.243 81.675 1.00 14.29 373 LEU A N 1
ATOM 959 C CA . LEU A 1 117 ? 91.796 47.776 81.322 1.00 16.25 373 LEU A CA 1
ATOM 960 C C . LEU A 1 117 ? 90.755 46.716 81.017 1.00 18.31 373 LEU A C 1
ATOM 961 O O . LEU A 1 117 ? 89.562 47.024 80.994 1.00 26.52 373 LEU A O 1
ATOM 966 N N . THR A 1 118 ? 91.191 45.490 80.761 1.00 16.28 374 THR A N 1
ATOM 967 C CA . THR A 1 118 ? 90.314 44.420 80.273 1.00 18.60 374 THR A CA 1
ATOM 968 C C . THR A 1 118 ? 89.131 44.102 81.192 1.00 22.34 374 THR A C 1
ATOM 969 O O . THR A 1 118 ? 88.002 43.925 80.723 1.00 24.46 374 THR A O 1
ATOM 973 N N . LEU A 1 119 ? 89.387 44.002 82.490 1.00 14.90 375 LEU A N 1
ATOM 974 C CA . LEU A 1 119 ? 88.343 43.634 83.442 1.00 12.46 375 LEU A CA 1
ATOM 975 C C . LEU A 1 119 ? 87.271 44.718 83.550 1.00 13.95 375 LEU A C 1
ATOM 976 O O . LEU A 1 119 ? 87.583 45.902 83.684 1.00 12.86 375 LEU A O 1
ATOM 981 N N . ARG A 1 120 ? 86.007 44.308 83.493 1.00 13.61 376 ARG A N 1
ATOM 982 C CA . ARG A 1 120 ? 84.879 45.207 83.737 1.00 14.87 376 ARG A CA 1
ATOM 983 C C . ARG A 1 120 ? 85.101 46.031 85.011 1.00 12.31 376 ARG A C 1
ATOM 984 O O . ARG A 1 120 ? 85.587 45.501 86.008 1.00 12.60 376 ARG A O 1
ATOM 992 N N . PHE A 1 121 ? 84.784 47.325 84.989 1.00 11.85 377 PHE A N 1
ATOM 993 C CA . PHE A 1 121 ? 84.864 48.112 86.220 1.00 9.94 377 PHE A CA 1
ATOM 994 C C . PHE A 1 121 ? 83.907 47.479 87.242 1.00 10.82 377 PHE A C 1
ATOM 995 O O . PHE A 1 121 ? 82.716 47.264 86.960 1.00 13.24 377 PHE A O 1
ATOM 1003 N N . GLN A 1 122 ? 84.412 47.157 88.427 1.00 9.56 378 GLN A N 1
ATOM 1004 C CA . GLN A 1 122 ? 83.697 46.225 89.294 1.00 9.25 378 GLN A CA 1
ATOM 1005 C C . GLN A 1 122 ? 82.641 46.822 90.223 1.00 10.79 378 GLN A C 1
ATOM 1006 O O . GLN A 1 122 ? 81.783 46.083 90.715 1.00 10.87 378 GLN A O 1
ATOM 1012 N N . ALA A 1 123 ? 82.686 48.123 90.496 1.00 9.93 379 ALA A N 1
ATOM 1013 C CA . ALA A 1 123 ? 81.758 48.711 91.458 1.00 10.06 379 ALA A CA 1
ATOM 1014 C C . ALA A 1 123 ? 80.529 49.278 90.785 1.00 10.73 379 ALA A C 1
ATOM 1015 O O . ALA A 1 123 ? 80.642 50.013 89.797 1.00 11.11 379 ALA A O 1
ATOM 1017 N N . VAL A 1 124 ? 79.356 48.934 91.308 1.00 11.04 380 VAL A N 1
ATOM 1018 C CA . VAL A 1 124 ? 78.109 49.532 90.838 1.00 13.19 380 VAL A CA 1
ATOM 1019 C C . VAL A 1 124 ? 77.437 50.299 91.963 1.00 11.50 380 VAL A C 1
ATOM 1020 O O . VAL A 1 124 ? 77.151 49.737 93.036 1.00 10.91 380 VAL A O 1
ATOM 1024 N N . GLU A 1 125 ? 77.194 51.585 91.732 1.00 11.82 381 GLU A N 1
ATOM 1025 C CA . GLU A 1 125 ? 76.508 52.436 92.693 1.00 11.77 381 GLU A CA 1
ATOM 1026 C C . GLU A 1 125 ? 75.026 52.067 92.761 1.00 13.78 381 GLU A C 1
ATOM 1027 O O . GLU A 1 125 ? 74.373 51.920 91.729 1.00 16.69 381 GLU A O 1
ATOM 1033 N N . CYS A 1 126 ? 74.512 51.922 93.980 1.00 11.43 382 CYS A N 1
ATOM 1034 C CA . CYS A 1 126 ? 73.131 51.507 94.235 1.00 12.13 382 CYS A CA 1
ATOM 1035 C C . CYS A 1 126 ? 72.544 52.337 95.348 1.00 11.82 382 CYS A C 1
ATOM 1036 O O . CYS A 1 126 ? 73.259 53.025 96.077 1.00 11.84 382 CYS A O 1
ATOM 1039 N N . PHE A 1 127 ? 71.227 52.236 95.500 1.00 12.29 383 PHE A N 1
ATOM 1040 C CA . PHE A 1 127 ? 70.569 52.654 96.731 1.00 11.85 383 PHE A CA 1
ATOM 1041 C C . PHE A 1 127 ? 69.759 51.492 97.300 1.00 11.74 383 PHE A C 1
ATOM 1042 O O . PHE A 1 127 ? 69.428 50.545 96.582 1.00 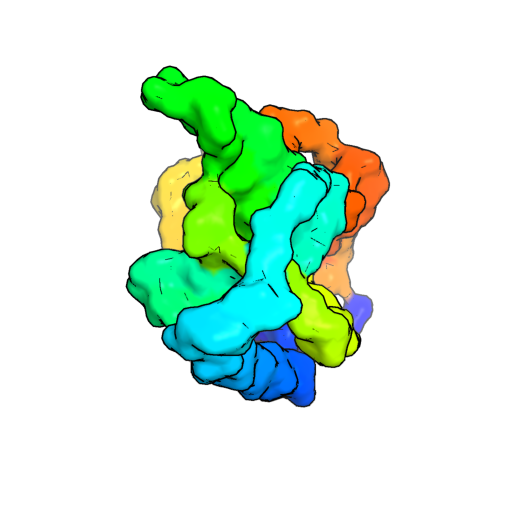13.02 383 PHE A O 1
ATOM 1050 N N . LEU A 1 128 ? 69.482 51.550 98.596 1.00 11.62 384 LEU A N 1
ATOM 1051 C CA . LEU A 1 128 ? 68.663 50.529 99.235 1.00 13.69 384 LEU A CA 1
ATOM 1052 C C . LEU A 1 128 ? 67.206 50.860 98.972 1.00 12.56 384 LEU A C 1
ATOM 1053 O O . LEU A 1 128 ? 66.738 51.920 99.366 1.00 14.76 384 LEU A O 1
ATOM 1058 N N . ALA A 1 129 ? 66.496 49.971 98.285 1.00 13.68 385 ALA A N 1
ATOM 1059 C CA . ALA A 1 129 ? 65.097 50.230 97.942 1.00 14.09 385 ALA A CA 1
ATOM 1060 C C . ALA A 1 129 ? 64.182 50.281 99.165 1.00 14.68 385 ALA A C 1
ATOM 1061 O O . ALA A 1 129 ? 64.438 49.642 100.186 1.00 16.02 385 ALA A O 1
ATOM 1063 N N . ASN A 1 130 ? 63.124 51.078 99.039 1.00 16.14 386 ASN A N 1
ATOM 1064 C CA . ASN A 1 130 ? 61.994 51.089 99.979 1.00 17.58 386 ASN A CA 1
ATOM 1065 C C . ASN A 1 130 ? 62.307 51.632 101.373 1.00 17.22 386 ASN A C 1
ATOM 1066 O O . ASN A 1 130 ? 61.597 51.322 102.335 1.00 21.49 386 ASN A O 1
ATOM 1071 N N . VAL A 1 131 ? 63.347 52.455 101.483 1.00 18.18 387 VAL A N 1
ATOM 1072 C CA . VAL A 1 131 ? 63.645 53.156 102.731 1.00 17.25 387 VAL A CA 1
ATOM 1073 C C . VAL A 1 131 ? 63.884 54.649 102.526 1.00 17.92 387 VAL A C 1
ATOM 1074 O O . VAL A 1 131 ? 64.256 55.102 101.437 1.00 19.86 387 VAL A O 1
ATOM 1078 N N . LYS A 1 132 ? 63.677 55.409 103.593 1.00 18.78 388 LYS A N 1
ATOM 1079 C CA . LYS A 1 132 ? 64.077 56.808 103.625 1.00 19.15 388 LYS A CA 1
ATOM 1080 C C . LYS A 1 132 ? 64.550 57.156 105.026 1.00 20.73 388 LYS A C 1
ATOM 1081 O O . LYS A 1 132 ? 64.344 56.392 105.972 1.00 19.40 388 LYS A O 1
ATOM 1087 N N . SER A 1 133 ? 65.202 58.302 105.148 1.00 20.56 389 SER A N 1
ATOM 1088 C CA . SER A 1 133 ? 65.766 58.732 106.417 1.00 22.08 389 SER A CA 1
ATOM 1089 C C . SER A 1 133 ? 64.698 58.971 107.483 1.00 24.80 389 SER A C 1
ATOM 1090 O O . SER A 1 133 ? 63.564 59.336 107.170 1.00 24.34 389 SER A O 1
ATOM 1093 N N . THR A 1 134 ? 65.071 58.746 108.740 1.00 21.18 390 THR A N 1
ATOM 1094 C CA . THR A 1 134 ? 64.193 59.001 109.878 1.00 25.67 390 THR A CA 1
ATOM 1095 C C . THR A 1 134 ? 64.038 60.488 110.172 1.00 34.75 390 THR A C 1
ATOM 1096 O O . THR A 1 134 ? 63.058 60.904 110.793 1.00 32.97 390 THR A O 1
ATOM 1100 N N . ILE A 1 135 ? 65.017 61.286 109.755 1.00 32.05 391 ILE A N 1
ATOM 1101 C CA . ILE A 1 135 ? 64.946 62.725 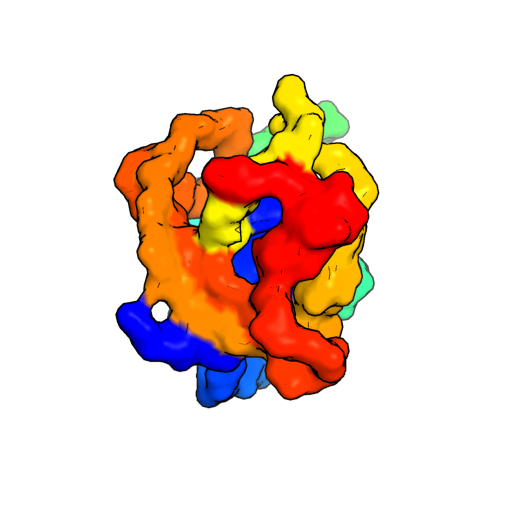109.980 1.00 39.58 391 ILE A CA 1
ATOM 1102 C C . ILE A 1 135 ? 65.053 63.478 108.657 1.00 45.39 391 ILE A C 1
ATOM 1103 O O . ILE A 1 135 ? 65.949 63.231 107.851 1.00 47.84 391 ILE A O 1
ATOM 1108 N N . GLN A 1 136 ? 64.111 64.386 108.430 1.00 56.19 392 GLN A N 1
ATOM 1109 C CA . GLN A 1 136 ? 64.100 65.185 107.210 1.00 60.58 392 GLN A CA 1
ATOM 1110 C C . GLN A 1 136 ? 64.627 66.595 107.470 1.00 65.60 392 GLN A C 1
ATOM 1111 O O . GLN A 1 136 ? 65.551 67.060 106.800 1.00 68.59 392 GLN A O 1
ATOM 1113 N N . THR A 1 141 ? 69.260 63.997 104.270 1.00 44.40 397 THR A N 1
ATOM 1114 C CA . THR A 1 141 ? 70.412 63.391 104.929 1.00 37.42 397 THR A CA 1
ATOM 1115 C C . THR A 1 141 ? 70.017 62.243 105.852 1.00 33.06 397 THR A C 1
ATOM 1116 O O . THR A 1 141 ? 68.910 62.206 106.385 1.00 31.16 397 THR A O 1
ATOM 1120 N N . TRP A 1 142 ? 70.942 61.308 106.035 1.00 24.52 398 TRP A N 1
ATOM 1121 C CA . TRP A 1 142 ? 70.782 60.222 106.993 1.00 18.19 398 TRP A CA 1
ATOM 1122 C C . TRP A 1 142 ? 71.520 60.529 108.286 1.00 21.61 398 TRP A C 1
ATOM 1123 O O . TRP A 1 142 ? 72.640 61.044 108.241 1.00 25.43 398 TRP A O 1
ATOM 1134 N N . PRO A 1 143 ? 70.918 60.187 109.442 1.00 22.48 399 PRO A N 1
ATOM 1135 C CA . PRO A 1 143 ? 71.652 60.291 110.706 1.00 21.59 399 PRO A CA 1
ATOM 1136 C C . PRO A 1 143 ? 72.900 59.418 110.687 1.00 23.39 399 PRO A C 1
ATOM 1137 O O . PRO A 1 143 ? 72.891 58.345 110.078 1.00 20.44 399 PRO A O 1
ATOM 1141 N N . LYS A 1 144 ? 73.956 59.869 111.350 1.00 22.28 400 LYS A N 1
ATOM 1142 C CA . LYS A 1 144 ? 75.188 59.100 111.422 1.00 23.45 400 LYS A CA 1
ATOM 1143 C C . LYS A 1 144 ? 74.929 57.696 111.963 1.00 21.98 400 LYS A C 1
ATOM 1144 O O . LYS A 1 144 ? 75.566 56.733 111.532 1.00 22.76 400 LYS A O 1
ATOM 1150 N N . SER A 1 145 ? 73.984 57.568 112.891 1.00 21.67 401 SER A N 1
ATOM 1151 C CA . SER A 1 145 ? 73.678 56.263 113.471 1.00 20.76 401 SER A CA 1
ATOM 1152 C C . SER A 1 145 ? 73.061 55.318 112.438 1.00 19.89 401 SER A C 1
ATOM 1153 O O . SER A 1 145 ? 73.241 54.102 112.515 1.00 21.19 401 SER A O 1
ATOM 1156 N N . SER A 1 146 ? 72.328 55.876 111.478 1.00 19.47 402 SER A N 1
ATOM 1157 C CA . SER A 1 146 ? 71.728 55.062 110.418 1.00 19.03 402 SER A CA 1
ATOM 1158 C C . SER A 1 146 ? 72.799 54.597 109.444 1.00 15.73 402 SER A C 1
ATOM 1159 O O . SER A 1 146 ? 72.790 53.446 108.996 1.00 15.73 402 SER A O 1
ATOM 1162 N N . ILE A 1 147 ? 73.714 55.497 109.100 1.00 16.70 403 ILE A N 1
ATOM 1163 C CA . ILE A 1 147 ? 74.822 55.147 108.225 1.00 16.06 403 ILE A CA 1
ATOM 1164 C C . ILE A 1 147 ? 75.668 54.064 108.882 1.00 16.41 403 ILE A C 1
ATOM 1165 O O . ILE A 1 147 ? 76.023 53.079 108.235 1.00 15.81 403 ILE A O 1
ATOM 1170 N N . ALA A 1 148 ? 75.965 54.229 110.167 1.00 17.90 404 ALA A N 1
ATOM 1171 C CA . ALA A 1 148 ? 76.746 53.240 110.905 1.00 16.57 404 ALA A CA 1
ATOM 1172 C C . ALA A 1 148 ? 76.056 51.878 110.946 1.00 17.37 404 ALA A C 1
ATOM 1173 O O . ALA A 1 148 ? 76.700 50.844 110.746 1.00 17.57 404 ALA A O 1
ATOM 1175 N N . LYS A 1 149 ? 74.751 51.869 111.193 1.00 17.53 405 LYS A N 1
ATOM 1176 C CA . LYS A 1 149 ? 74.023 50.610 111.237 1.00 18.10 405 LYS A CA 1
ATOM 1177 C C . LYS A 1 149 ? 74.089 49.910 109.879 1.00 14.75 405 LYS A C 1
ATOM 1178 O O . LYS A 1 149 ? 74.271 48.696 109.814 1.00 14.25 405 LYS A O 1
ATOM 1184 N N . PHE A 1 150 ? 73.952 50.678 108.805 1.00 14.83 406 PHE A N 1
ATOM 1185 C CA . PHE A 1 150 ? 74.028 50.096 107.471 1.00 14.21 406 PHE A CA 1
ATOM 1186 C C . PHE A 1 150 ? 75.439 49.549 107.184 1.00 14.94 406 PHE A C 1
ATOM 1187 O O . PHE A 1 150 ? 75.593 48.474 106.598 1.00 12.83 406 PHE A O 1
ATOM 1195 N N . GLU A 1 151 ? 76.469 50.279 107.593 1.00 15.00 407 GLU A N 1
ATOM 1196 C CA . GLU A 1 151 ? 77.838 49.786 107.467 1.00 16.07 407 GLU A CA 1
ATOM 1197 C C . GLU A 1 151 ? 78.026 48.482 108.234 1.00 15.22 407 GLU A C 1
ATOM 1198 O O . GLU A 1 151 ? 78.693 47.568 107.749 1.00 15.82 407 GLU A O 1
ATOM 1204 N N . GLU A 1 152 ? 77.441 48.400 109.427 1.00 14.89 408 GLU A N 1
ATOM 1205 C CA . GLU A 1 152 ? 77.517 47.191 110.246 1.00 15.84 408 GLU A CA 1
ATOM 1206 C C . GLU A 1 152 ? 76.803 46.005 109.608 1.00 15.95 408 GLU A C 1
ATOM 1207 O O . GLU A 1 152 ? 77.352 44.898 109.551 1.00 17.73 408 GLU A O 1
ATOM 1213 N N . LEU A 1 153 ? 75.575 46.219 109.147 1.00 15.13 409 LEU A N 1
ATOM 1214 C CA . LEU A 1 153 ? 74.796 45.128 108.577 1.00 15.25 409 LEU A CA 1
ATOM 1215 C C . LEU A 1 153 ? 75.419 44.609 107.278 1.00 14.94 409 LEU A C 1
ATOM 1216 O O . LEU A 1 153 ? 75.344 43.416 106.967 1.00 17.33 409 LEU A O 1
ATOM 1221 N N . THR A 1 154 ? 76.044 45.502 106.519 1.00 13.35 410 THR A N 1
ATOM 1222 C CA . THR A 1 154 ? 76.679 45.086 105.272 1.00 14.01 410 THR A CA 1
ATOM 1223 C C . THR A 1 154 ? 78.124 44.643 105.470 1.00 14.30 410 THR A C 1
ATOM 1224 O O . THR A 1 154 ? 78.705 44.047 104.567 1.00 14.58 410 THR A O 1
ATOM 1228 N N . GLU A 1 155 ? 78.686 44.926 106.649 1.00 14.21 411 GLU A N 1
ATOM 1229 C CA . GLU A 1 155 ? 80.117 44.770 106.932 1.00 14.94 411 GLU A CA 1
ATOM 1230 C C . GLU A 1 155 ? 80.969 45.246 105.756 1.00 14.77 411 GLU A C 1
ATOM 1231 O O . GLU A 1 155 ? 81.850 44.529 105.256 1.00 14.99 411 GLU A O 1
ATOM 1237 N N . VAL A 1 156 ? 80.707 46.480 105.346 1.00 13.59 412 VAL A N 1
ATOM 1238 C CA . VAL A 1 156 ? 81.345 47.076 104.191 1.00 12.85 412 VAL A CA 1
ATOM 1239 C C . VAL A 1 156 ? 82.858 46.880 104.218 1.00 13.76 412 VAL A C 1
ATOM 1240 O O . VAL A 1 156 ? 83.502 47.054 105.259 1.00 15.07 412 VAL A O 1
ATOM 1244 N N . ALA A 1 157 ? 83.386 46.461 103.067 1.00 13.28 413 ALA A N 1
ATOM 1245 C CA . ALA A 1 157 ? 84.822 46.323 102.784 1.00 13.72 413 ALA A CA 1
ATOM 1246 C C . ALA A 1 157 ? 85.482 45.110 103.446 1.00 18.96 413 ALA A C 1
ATOM 1247 O O . ALA A 1 157 ? 86.699 44.942 103.336 1.00 24.03 413 ALA A O 1
ATOM 1249 N N . HIS A 1 158 ? 84.703 44.248 104.094 1.00 14.46 414 HIS A N 1
ATOM 1250 C CA . HIS A 1 158 ? 85.273 43.077 104.776 1.00 16.06 414 HIS A CA 1
ATOM 1251 C C . HIS A 1 158 ? 84.821 41.754 104.176 1.00 16.21 414 HIS A C 1
ATOM 1252 O O . HIS A 1 158 ? 84.823 40.722 104.858 1.00 20.02 414 HIS A O 1
ATOM 1259 N N . TRP A 1 159 ? 84.464 41.785 102.895 1.00 16.08 415 TRP A N 1
ATOM 1260 C CA . TRP A 1 159 ? 84.186 40.569 102.135 1.00 15.02 415 TRP A CA 1
ATOM 1261 C C . TRP A 1 159 ? 83.040 39.752 102.721 1.00 16.62 415 TRP A C 1
ATOM 1262 O O . TRP A 1 159 ? 83.114 38.521 102.780 1.00 18.09 415 TRP A O 1
ATOM 1273 N N . ARG A 1 160 ? 81.975 40.427 103.143 1.00 14.73 416 ARG A N 1
ATOM 1274 C CA . ARG A 1 160 ? 80.785 39.739 103.628 1.00 15.85 416 ARG A CA 1
ATOM 1275 C C . ARG A 1 160 ? 79.793 39.499 102.499 1.00 15.29 416 ARG A C 1
ATOM 1276 O O . ARG A 1 160 ? 79.248 40.450 101.922 1.00 16.38 416 ARG A O 1
ATOM 1284 N N . LYS A 1 161 ? 79.536 38.235 102.179 1.00 13.41 417 LYS A N 1
ATOM 1285 C CA . LYS A 1 161 ? 78.572 37.936 101.135 1.00 14.42 417 LYS A CA 1
ATOM 1286 C C . LYS A 1 161 ? 77.158 38.359 101.508 1.00 14.05 417 LYS A C 1
ATOM 1287 O O . LYS A 1 161 ? 76.662 38.052 102.597 1.00 15.02 417 LYS A O 1
ATOM 1293 N N . LEU A 1 162 ? 76.517 39.073 100.589 1.00 12.64 418 LEU A N 1
ATOM 1294 C CA . LEU A 1 162 ? 75.106 39.415 100.675 1.00 13.32 418 LEU A CA 1
ATOM 1295 C C . LEU A 1 162 ? 74.419 38.941 99.405 1.00 13.81 418 LEU A C 1
ATOM 1296 O O . LEU A 1 162 ? 75.074 38.749 98.378 1.00 13.33 418 LEU A O 1
ATOM 1301 N N . ILE A 1 163 ? 73.105 38.762 99.470 1.00 13.62 419 ILE A N 1
ATOM 1302 C CA A ILE A 1 163 ? 72.297 38.480 98.288 0.60 12.53 419 ILE A CA 1
ATOM 1303 C CA B ILE A 1 163 ? 72.319 38.483 98.282 0.40 12.57 419 ILE A CA 1
ATOM 1304 C C . ILE A 1 163 ? 71.540 39.744 97.920 1.00 13.70 419 ILE A C 1
ATOM 1305 O O . ILE A 1 163 ? 70.768 40.266 98.729 1.00 14.58 419 ILE A O 1
ATOM 1314 N N . ALA A 1 164 ? 71.779 40.243 96.710 1.00 13.47 420 ALA A N 1
ATOM 1315 C CA . ALA A 1 164 ? 71.147 41.464 96.229 1.00 13.28 420 ALA A CA 1
ATOM 1316 C C . ALA A 1 164 ? 70.158 41.161 95.121 1.00 14.61 420 ALA A C 1
ATOM 1317 O O . ALA A 1 164 ? 70.344 40.216 94.353 1.00 15.24 420 ALA A O 1
ATOM 1319 N N . ARG A 1 165 ? 69.105 41.960 95.036 1.00 13.70 421 ARG A N 1
ATOM 1320 C CA . ARG A 1 165 ? 68.196 41.872 93.903 1.00 14.14 421 ARG A CA 1
ATOM 1321 C C . ARG A 1 165 ? 67.781 43.278 93.486 1.00 13.76 421 ARG A C 1
ATOM 1322 O O . ARG A 1 165 ? 67.371 44.091 94.312 1.00 14.55 421 ARG A O 1
ATOM 1330 N N . VAL A 1 166 ? 67.900 43.571 92.198 1.00 15.07 422 VAL A N 1
ATOM 1331 C CA . VAL A 1 166 ? 67.456 44.864 91.696 1.00 15.13 422 VAL A CA 1
ATOM 1332 C C . VAL A 1 166 ? 65.938 44.850 91.589 1.00 16.15 422 VAL A C 1
ATOM 1333 O O . VAL A 1 166 ? 65.374 43.990 90.907 1.00 19.48 422 VAL A O 1
ATOM 1337 N N . VAL A 1 167 ? 65.272 45.774 92.277 1.00 14.22 423 VAL A N 1
ATOM 1338 C CA . VAL A 1 167 ? 63.808 45.797 92.265 1.00 16.29 423 VAL A CA 1
ATOM 1339 C C . VAL A 1 167 ? 63.230 47.106 91.746 1.00 16.03 423 VAL A C 1
ATOM 1340 O O . VAL A 1 167 ? 62.017 47.206 91.547 1.00 19.43 423 VAL A O 1
ATOM 1344 N N . THR A 1 168 ? 64.083 48.104 91.520 1.00 17.50 424 THR A N 1
ATOM 1345 C CA . THR A 1 168 ? 63.622 49.395 91.008 1.00 17.25 424 THR A CA 1
ATOM 1346 C C . THR A 1 168 ? 64.821 50.199 90.510 1.00 16.83 424 THR A C 1
ATOM 1347 O O . THR A 1 168 ? 65.963 49.792 90.701 1.00 15.27 424 THR A O 1
ATOM 1351 N N . TYR A 1 169 ? 64.541 51.330 89.867 1.00 17.84 425 TYR A N 1
ATOM 1352 C CA . TYR A 1 169 ? 65.549 52.291 89.408 1.00 17.66 425 TYR A CA 1
ATOM 1353 C C . TYR A 1 169 ? 65.104 53.702 89.740 1.00 19.73 425 TYR A C 1
ATOM 1354 O O . TYR A 1 169 ? 63.901 53.985 89.754 1.00 21.77 425 TYR A O 1
ATOM 1363 N N . LYS A 1 170 ? 66.062 54.592 89.978 1.00 16.18 426 LYS A N 1
ATOM 1364 C CA . LYS A 1 170 ? 65.745 56.000 90.163 1.00 17.52 426 LYS A CA 1
ATOM 1365 C C . LYS A 1 170 ? 66.675 56.834 89.306 1.00 20.73 426 LYS A C 1
ATOM 1366 O O . LYS A 1 170 ? 67.842 56.502 89.122 1.00 22.01 426 LYS A O 1
ATOM 1372 N N . GLU A 1 171 ? 66.134 57.904 88.746 1.00 20.12 427 GLU A N 1
ATOM 1373 C CA . GLU A 1 171 ? 66.926 58.828 87.965 1.00 25.31 427 GLU A CA 1
ATOM 1374 C C . GLU A 1 171 ? 67.941 59.490 88.874 1.00 29.40 427 GLU A C 1
ATOM 1375 O O . GLU A 1 171 ? 67.600 59.943 89.966 1.00 32.80 427 GLU A O 1
ATOM 1381 N N . ARG A 1 172 ? 69.193 59.529 88.437 1.00 30.30 428 ARG A N 1
ATOM 1382 C CA . ARG A 1 172 ? 70.215 60.229 89.192 1.00 30.04 428 ARG A CA 1
ATOM 1383 C C . ARG A 1 172 ? 69.887 61.711 89.268 1.00 36.04 428 ARG A C 1
ATOM 1384 O O . ARG A 1 172 ? 69.540 62.327 88.262 1.00 33.59 428 ARG A O 1
ATOM 1392 N N . PRO A 1 173 ? 69.990 62.286 90.471 1.00 38.49 429 PRO A N 1
ATOM 1393 C CA . PRO A 1 173 ? 69.795 63.725 90.648 1.00 45.88 429 PRO A CA 1
ATOM 1394 C C . PRO A 1 173 ? 70.948 64.510 90.032 1.00 46.92 429 PRO A C 1
ATOM 1395 O O . PRO A 1 173 ? 71.946 63.919 89.611 1.00 35.86 429 PRO A O 1
ATOM 1399 N N . ARG A 1 174 ? 70.810 65.828 89.971 1.00 47.10 430 ARG A N 1
ATOM 1400 C CA . ARG A 1 174 ? 71.908 66.660 89.513 1.00 46.40 430 ARG A CA 1
ATOM 1401 C C . ARG A 1 174 ? 73.016 66.604 90.560 1.00 41.25 430 ARG A C 1
ATOM 1402 O O . ARG A 1 174 ? 72.758 66.765 91.750 1.00 38.04 430 ARG A O 1
ATOM 1410 N N . ALA A 1 175 ? 74.243 66.348 90.121 1.00 43.09 431 ALA A N 1
ATOM 1411 C CA . ALA A 1 175 ? 75.367 66.222 91.044 1.00 41.38 431 ALA A CA 1
ATOM 1412 C C . ALA A 1 175 ? 75.784 67.583 91.595 1.00 44.05 431 ALA A C 1
ATOM 1413 O O . ALA A 1 175 ? 75.733 68.591 90.891 1.00 45.01 431 ALA A O 1
ATOM 1415 N N . THR A 1 176 ? 76.186 67.606 92.862 1.00 41.63 432 THR A N 1
ATOM 1416 C CA . THR A 1 176 ? 76.663 68.834 93.490 1.00 45.58 432 THR A CA 1
ATOM 1417 C C . THR A 1 176 ? 78.167 68.752 93.717 1.00 48.59 432 THR A C 1
ATOM 1418 O O . THR A 1 176 ? 78.793 69.702 94.186 1.00 49.94 432 THR A O 1
ATOM 1422 N N . THR A 1 177 ? 78.731 67.594 93.391 1.00 45.34 433 THR A N 1
ATOM 1423 C CA . THR A 1 177 ? 80.163 67.351 93.505 1.00 42.49 433 THR A CA 1
ATOM 1424 C C . THR A 1 177 ? 80.640 66.600 92.266 1.00 31.21 433 THR A C 1
ATOM 1425 O O . THR A 1 177 ? 79.828 66.143 91.465 1.00 27.89 433 THR A O 1
ATOM 1429 N N . ALA A 1 178 ? 81.952 66.474 92.104 1.00 26.14 434 ALA A N 1
ATOM 1430 C CA . ALA A 1 178 ? 82.494 65.744 90.964 1.00 21.24 434 ALA A CA 1
ATOM 1431 C C . ALA A 1 178 ? 82.242 64.251 91.110 1.00 26.47 434 ALA A C 1
ATOM 1432 O O . ALA A 1 178 ? 82.521 63.662 92.157 1.00 31.48 434 ALA A O 1
ATOM 1434 N N . VAL A 1 179 ? 81.716 63.643 90.053 1.00 22.19 435 VAL A N 1
ATOM 1435 C CA . VAL A 1 179 ? 81.391 62.220 90.070 1.00 22.30 435 VAL A CA 1
ATOM 1436 C C . VAL A 1 179 ? 81.875 61.552 88.791 1.00 17.67 435 VAL A C 1
ATOM 1437 O O . VAL A 1 179 ? 82.337 62.219 87.871 1.00 18.42 435 VAL A O 1
ATOM 1441 N N . SER A 1 180 ? 81.759 60.232 88.746 1.00 19.03 436 SER A N 1
ATOM 1442 C CA . SER A 1 180 ? 82.161 59.458 87.580 1.00 16.96 436 SER A CA 1
ATOM 1443 C C . SER A 1 180 ? 81.437 59.880 86.297 1.00 22.18 436 SER A C 1
ATOM 1444 O O . SER A 1 180 ? 80.281 60.330 86.334 1.00 19.06 436 SER A O 1
ATOM 1447 N N . ALA A 1 181 ? 82.102 59.709 85.161 1.00 21.00 437 ALA A N 1
ATOM 1448 C CA . ALA A 1 181 ? 81.456 59.963 83.878 1.00 25.19 437 ALA A CA 1
ATOM 1449 C C . ALA A 1 181 ? 80.307 58.980 83.663 1.00 25.11 437 ALA A C 1
ATOM 1450 O O . ALA A 1 181 ? 79.404 59.237 82.871 1.00 27.44 437 ALA A O 1
ATOM 1452 N N . ALA A 1 182 ? 80.339 57.858 84.370 1.00 21.12 438 ALA A N 1
ATOM 1453 C CA . ALA A 1 182 ? 79.275 56.873 84.252 1.00 24.15 438 ALA A CA 1
ATOM 1454 C C . ALA A 1 182 ? 78.087 57.220 85.146 1.00 27.30 438 ALA A C 1
ATOM 1455 O O . ALA A 1 182 ? 77.069 56.530 85.120 1.00 41.33 438 ALA A O 1
ATOM 1457 N N . ALA A 1 183 ? 78.206 58.292 85.926 1.00 25.53 439 ALA A N 1
ATOM 1458 C CA . ALA A 1 183 ? 77.176 58.629 86.908 1.00 26.57 439 ALA A CA 1
ATOM 1459 C C . ALA A 1 183 ? 76.576 60.021 86.713 1.00 31.34 439 ALA A C 1
ATOM 1460 O O . ALA A 1 183 ? 76.389 60.759 87.678 1.00 33.73 439 ALA A O 1
ATOM 1462 N N . LYS A 1 184 ? 76.257 60.371 85.472 1.00 27.49 440 LYS A N 1
ATOM 1463 C CA . LYS A 1 184 ? 75.701 61.688 85.175 1.00 35.18 440 LYS A CA 1
ATOM 1464 C C . LYS A 1 184 ? 74.214 61.779 85.507 1.00 42.22 440 LYS A C 1
ATOM 1465 O O . LYS A 1 184 ? 73.541 60.763 85.690 1.00 33.39 440 LYS A O 1
ATOM 1471 N N . GLU A 1 185 ? 73.714 63.009 85.585 1.00 39.84 441 GLU A N 1
ATOM 1472 C CA . GLU A 1 185 ? 72.296 63.267 85.805 1.00 40.83 441 GLU A CA 1
ATOM 1473 C C . GLU A 1 185 ? 71.453 62.587 84.729 1.00 42.90 441 GLU A C 1
ATOM 1474 O O . GLU A 1 185 ? 71.781 62.654 83.543 1.00 43.57 441 GLU A O 1
ATOM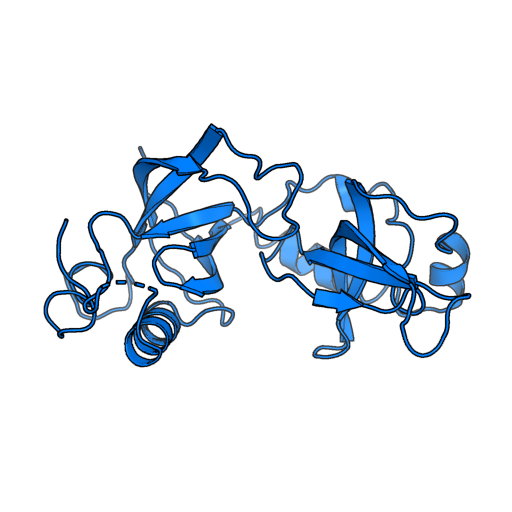 1480 N N . GLY A 1 186 ? 70.382 61.917 85.146 1.00 38.51 442 GLY A N 1
ATOM 1481 C CA . GLY A 1 186 ? 69.476 61.281 84.206 1.00 40.80 442 GLY A CA 1
ATOM 1482 C C . GLY A 1 186 ? 69.713 59.796 84.005 1.00 45.80 442 GLY A C 1
ATOM 1483 O O . GLY A 1 186 ? 68.847 59.087 83.489 1.00 51.15 442 GLY A O 1
ATOM 1484 N N . THR A 1 187 ? 70.890 59.322 84.402 1.00 32.99 443 THR A N 1
ATOM 1485 C CA . THR A 1 187 ? 71.227 57.908 84.277 1.00 30.12 443 THR A CA 1
ATOM 1486 C C . THR A 1 187 ? 70.534 57.103 85.381 1.00 27.88 443 THR A C 1
ATOM 1487 O O . THR A 1 187 ? 70.184 57.654 86.424 1.00 27.45 443 THR A O 1
ATOM 1491 N N . PRO A 1 188 ? 70.322 55.795 85.151 1.00 25.59 444 PRO A N 1
ATOM 1492 C CA . PRO A 1 188 ? 69.548 55.015 86.122 1.00 23.94 444 PRO A CA 1
ATOM 1493 C C . PRO A 1 188 ? 70.391 54.447 87.269 1.00 21.02 444 PRO A C 1
ATOM 1494 O O . PRO A 1 188 ? 71.379 53.747 87.045 1.00 23.37 444 PRO A O 1
ATOM 1498 N N . LEU A 1 189 ? 69.989 54.769 88.492 1.00 18.65 445 LEU A N 1
ATOM 1499 C CA . LEU A 1 189 ? 70.591 54.212 89.692 1.00 17.89 445 LEU A CA 1
ATOM 1500 C C . LEU A 1 189 ? 69.777 52.997 90.151 1.00 15.16 445 LEU A C 1
ATOM 1501 O O . LEU A 1 189 ? 68.581 53.125 90.388 1.00 14.90 445 LEU A O 1
ATOM 1506 N N . PRO A 1 190 ? 70.398 51.807 90.233 1.00 13.50 446 PRO A N 1
ATOM 1507 C CA . PRO A 1 190 ? 69.626 50.631 90.666 1.00 12.22 446 PRO A CA 1
ATOM 1508 C C . PRO A 1 190 ? 69.269 50.668 92.146 1.00 13.19 446 PRO A C 1
ATOM 1509 O O . PRO A 1 190 ? 70.112 51.009 92.980 1.00 13.45 446 PRO A O 1
ATOM 1513 N N . GLY A 1 191 ? 68.021 50.329 92.456 1.00 12.62 447 GLY A N 1
ATOM 1514 C CA . GLY A 1 191 ? 67.551 50.187 93.822 1.00 13.88 447 GLY A CA 1
ATOM 1515 C C . GLY A 1 191 ? 67.471 48.715 94.138 1.00 14.50 447 GLY A C 1
ATOM 1516 O O . GLY A 1 191 ? 66.823 47.954 93.413 1.00 14.61 447 GLY A O 1
ATOM 1517 N N . VAL A 1 192 ? 68.136 48.307 95.210 1.00 12.75 448 VAL A N 1
ATOM 1518 C CA . VAL A 1 192 ? 68.262 46.892 95.521 1.00 14.26 448 VAL A CA 1
ATOM 1519 C C . VAL A 1 192 ? 67.669 46.518 96.866 1.00 14.19 448 VAL A C 1
ATOM 1520 O O . VAL A 1 192 ? 67.576 47.342 97.781 1.00 14.88 448 VAL A O 1
ATOM 1524 N N . GLU A 1 193 ? 67.266 45.256 96.948 1.00 12.98 449 GLU A N 1
ATOM 1525 C CA . GLU A 1 193 ? 67.051 44.568 98.213 1.00 14.04 449 GLU A CA 1
ATOM 1526 C C . GLU A 1 193 ? 68.352 43.872 98.589 1.00 15.11 449 GLU A C 1
ATOM 1527 O O . GLU A 1 193 ? 69.059 43.371 97.720 1.00 16.54 449 GLU A O 1
ATOM 1533 N N . LEU A 1 194 ? 68.670 43.825 99.870 1.00 14.70 450 LEU A N 1
ATOM 1534 C CA . LEU A 1 194 ? 69.867 43.146 100.332 1.00 14.77 450 LEU A CA 1
ATOM 1535 C C . LEU A 1 194 ? 69.512 42.248 101.474 1.00 14.27 450 LEU A C 1
ATOM 1536 O O . LEU A 1 194 ? 68.778 42.650 102.374 1.00 16.05 450 LEU A O 1
ATOM 1541 N N . PHE A 1 195 ? 70.044 41.038 101.479 1.00 14.23 451 PHE A N 1
ATOM 1542 C CA . PHE A 1 195 ? 69.988 40.308 102.725 1.00 17.36 451 PHE A CA 1
ATOM 1543 C C . PHE A 1 195 ? 71.211 39.455 102.931 1.00 16.73 451 PHE A C 1
ATOM 1544 O O . PHE A 1 195 ? 71.927 39.099 101.997 1.00 14.26 451 PHE A O 1
ATOM 1552 N N . ASP A 1 196 ? 71.456 39.166 104.197 1.00 15.86 452 ASP A N 1
ATOM 1553 C CA . ASP A 1 196 ? 72.615 38.420 104.627 1.00 14.18 452 ASP A CA 1
ATOM 1554 C C . ASP A 1 196 ? 72.201 36.962 104.811 1.00 15.78 452 ASP A C 1
ATOM 1555 O O . ASP A 1 196 ? 71.426 36.647 105.704 1.00 17.52 452 ASP A O 1
ATOM 1560 N N . PRO A 1 197 ? 72.716 36.060 103.966 1.00 16.68 453 PRO A N 1
ATOM 1561 C CA . PRO A 1 197 ? 72.305 34.648 104.043 1.00 18.91 453 PRO A CA 1
ATOM 1562 C C . PRO A 1 197 ? 72.843 33.895 105.253 1.00 29.19 453 PRO A C 1
ATOM 1563 O O . PRO A 1 197 ? 72.387 32.784 105.527 1.00 23.04 453 PRO A O 1
ATOM 1567 N N . ALA A 1 198 ? 73.804 34.494 105.947 1.00 20.62 454 ALA A N 1
ATOM 1568 C CA . ALA A 1 198 ? 74.335 33.935 107.176 1.00 22.39 454 ALA A CA 1
ATOM 1569 C C . ALA A 1 198 ? 73.797 34.685 108.393 1.00 35.56 454 ALA A C 1
ATOM 1570 O O . ALA A 1 198 ? 74.446 34.698 109.432 1.00 36.70 454 ALA A O 1
ATOM 1572 N N . ASP A 1 199 ? 72.593 35.246 108.302 1.00 25.37 455 ASP A N 1
ATOM 1573 C CA . ASP A 1 199 ? 72.123 36.272 109.259 1.00 38.69 455 ASP A CA 1
ATOM 1574 C C . ASP A 1 199 ? 71.353 35.856 110.529 1.00 48.29 455 ASP A C 1
ATOM 1575 O O . ASP A 1 199 ? 71.212 36.622 111.479 1.00 46.53 455 ASP A O 1
ATOM 1580 N N . ASN A 1 200 ? 70.824 34.646 110.531 1.00 38.49 456 ASN A N 1
ATOM 1581 C CA . ASN A 1 200 ? 69.828 34.235 111.535 1.00 39.93 456 ASN A CA 1
ATOM 1582 C C . ASN A 1 200 ? 68.490 34.980 111.480 1.00 37.87 456 ASN A C 1
ATOM 1583 O O . ASN A 1 200 ? 67.684 34.901 112.414 1.00 43.19 456 ASN A O 1
ATOM 1588 N N . SER A 1 201 ? 68.200 35.619 110.341 1.00 23.87 457 SER A N 1
ATOM 1589 C CA . SER A 1 201 ? 66.958 36.413 110.144 1.00 22.57 457 SER A CA 1
ATOM 1590 C C . SER A 1 201 ? 66.325 36.230 108.758 1.00 20.56 457 SER A C 1
ATOM 1591 O O . SER A 1 201 ? 67.029 36.165 107.741 1.00 20.92 457 SER A O 1
ATOM 1594 N N . GLU A 1 202 ? 64.996 36.159 108.730 1.00 19.30 458 GLU A N 1
ATOM 1595 C CA . GLU A 1 202 ? 64.223 36.096 107.488 1.00 19.63 458 GLU A CA 1
ATOM 1596 C C . GLU A 1 202 ? 63.989 37.490 106.879 1.00 18.93 458 GLU A C 1
ATOM 1597 O O . GLU A 1 202 ? 63.425 37.627 105.789 1.00 23.29 458 GLU A O 1
ATOM 1603 N N . LEU A 1 203 ? 64.408 38.518 107.606 1.00 19.68 459 LEU A N 1
ATOM 1604 C CA . LEU A 1 203 ? 64.195 39.898 107.182 1.00 19.52 459 LEU A CA 1
ATOM 1605 C C . LEU A 1 203 ? 65.376 40.390 106.370 1.00 18.54 459 LEU A C 1
ATOM 1606 O O . LEU A 1 203 ? 66.526 40.058 106.674 1.00 22.97 459 LEU A O 1
ATOM 1611 N N . ASN A 1 204 ? 65.105 41.195 105.356 1.00 17.95 460 ASN A N 1
ATOM 1612 C CA . ASN A 1 204 ? 66.193 41.804 104.605 1.00 17.56 460 ASN A CA 1
ATOM 1613 C C . ASN A 1 204 ? 66.681 43.065 105.323 1.00 17.63 460 ASN A C 1
ATOM 1614 O O . ASN A 1 204 ? 66.115 43.460 106.347 1.00 17.43 460 ASN A O 1
ATOM 1619 N N . ILE A 1 205 ? 67.730 43.687 104.801 1.00 17.01 461 ILE A N 1
ATOM 1620 C CA . ILE A 1 205 ? 68.400 44.757 105.526 1.00 14.46 461 ILE A CA 1
ATOM 1621 C C . ILE A 1 205 ? 67.509 46.008 105.646 1.00 15.79 461 ILE A C 1
ATOM 1622 O O . ILE A 1 205 ? 67.506 46.659 106.683 1.00 15.20 461 ILE A O 1
ATOM 1627 N N . ALA A 1 206 ? 66.724 46.316 104.616 1.00 17.05 462 ALA A N 1
ATOM 1628 C CA . ALA A 1 206 ? 65.752 47.407 104.696 1.00 15.76 462 ALA A CA 1
ATOM 1629 C C . ALA A 1 206 ? 64.777 47.182 105.848 1.00 16.63 462 ALA A C 1
ATOM 1630 O O . ALA A 1 206 ? 64.487 48.099 106.623 1.00 15.91 462 ALA A O 1
ATOM 1632 N N . ASP A 1 207 ? 64.267 45.959 105.967 1.00 15.85 463 ASP A N 1
ATOM 1633 C CA . ASP A 1 207 ? 63.286 45.680 107.006 1.00 17.72 463 ASP A CA 1
ATOM 1634 C C . ASP A 1 207 ? 63.932 45.672 108.387 1.00 17.11 463 ASP A C 1
ATOM 1635 O O . ASP A 1 207 ? 63.295 46.084 109.364 1.00 17.22 463 ASP A O 1
ATOM 1640 N N . LEU A 1 208 ? 65.180 45.226 108.484 1.00 17.00 464 LEU A N 1
ATOM 1641 C CA . LEU A 1 208 ? 65.910 45.331 109.744 1.00 17.34 464 LEU A CA 1
ATOM 1642 C C . LEU A 1 208 ? 66.091 46.797 110.152 1.00 16.56 464 LEU A C 1
ATOM 1643 O O . LEU A 1 208 ? 65.883 47.153 111.314 1.00 18.37 464 LEU A O 1
ATOM 1648 N N . MET A 1 209 ? 66.458 47.653 109.205 1.00 15.56 465 MET A N 1
ATOM 1649 C CA A MET A 1 209 ? 66.651 49.057 109.539 0.58 17.03 465 MET A CA 1
ATOM 1650 C CA B MET A 1 209 ? 66.639 49.087 109.459 0.42 16.72 465 MET A CA 1
ATOM 1651 C C . MET A 1 209 ? 65.345 49.736 109.945 1.00 16.86 465 MET A C 1
ATOM 1652 O O . MET A 1 209 ? 65.335 50.510 110.894 1.00 18.90 465 MET A O 1
ATOM 1661 N N . ILE A 1 210 ? 64.247 49.422 109.260 1.00 17.63 466 ILE A N 1
ATOM 1662 C CA . ILE A 1 210 ? 62.954 50.011 109.585 1.00 16.78 466 ILE A CA 1
ATOM 1663 C C . ILE A 1 210 ? 62.461 49.523 110.943 1.00 17.51 466 ILE A C 1
ATOM 1664 O O . ILE A 1 210 ? 62.081 50.329 111.792 1.00 18.28 466 ILE A O 1
ATOM 1669 N N . THR A 1 211 ? 62.469 48.214 111.167 1.00 16.78 467 THR A N 1
ATOM 1670 C CA . THR A 1 211 ? 61.905 47.678 112.408 1.00 16.21 467 THR A CA 1
ATOM 1671 C C . THR A 1 211 ? 62.733 48.050 113.633 1.00 16.28 467 THR A C 1
ATOM 1672 O O . THR A 1 211 ? 62.231 47.993 114.753 1.00 17.65 467 THR A O 1
ATOM 1676 N N . GLN A 1 212 ? 63.991 48.428 113.430 1.00 17.94 468 GLN A N 1
ATOM 1677 C CA . GLN A 1 212 ? 64.856 48.784 114.551 1.00 17.95 468 GLN A CA 1
ATOM 1678 C C . GLN A 1 212 ? 65.090 50.294 114.677 1.00 17.86 468 GLN A C 1
ATOM 1679 O O . GLN A 1 212 ? 65.917 50.736 115.475 1.00 17.52 468 GLN A O 1
ATOM 1685 N N . GLY A 1 213 ? 64.359 51.088 113.892 1.00 17.69 469 GLY A N 1
ATOM 1686 C CA . GLY A 1 213 ? 64.315 52.527 114.087 1.00 19.15 469 GLY A CA 1
ATOM 1687 C C . GLY A 1 213 ? 65.373 53.347 113.375 1.00 19.05 469 GLY A C 1
ATOM 1688 O O . GLY A 1 213 ? 65.564 54.526 113.695 1.00 20.47 469 GLY A O 1
ATOM 1689 N N . PHE A 1 214 ? 66.045 52.746 112.394 1.00 17.76 470 PHE A N 1
ATOM 1690 C CA . PHE A 1 214 ? 67.112 53.431 111.658 1.00 16.86 470 PHE A CA 1
ATOM 1691 C C . PHE A 1 214 ? 66.668 53.960 110.294 1.00 17.70 470 PHE A C 1
ATOM 1692 O O . PHE A 1 214 ? 67.414 54.679 109.617 1.00 18.78 470 PHE A O 1
ATOM 1700 N N . ALA A 1 215 ? 65.465 53.584 109.883 1.00 17.93 471 ALA A N 1
ATOM 1701 C CA . ALA A 1 215 ? 64.906 54.052 108.622 1.00 17.67 471 ALA A CA 1
ATOM 1702 C C . ALA A 1 215 ? 63.392 54.050 108.693 1.00 16.69 471 ALA A C 1
ATOM 1703 O O . ALA A 1 215 ? 62.814 53.435 109.586 1.00 19.16 471 ALA A O 1
ATOM 1705 N N . LEU A 1 216 ? 62.762 54.740 107.746 1.00 19.43 472 LEU A N 1
ATOM 1706 C CA . LEU A 1 216 ? 61.311 54.700 107.588 1.00 20.62 472 LEU A CA 1
ATOM 1707 C C . LEU A 1 216 ? 60.953 54.055 106.250 1.00 18.72 472 LEU A C 1
ATOM 1708 O O . LEU A 1 216 ? 61.735 54.113 105.302 1.00 20.70 472 LEU A O 1
ATOM 1713 N N . PRO A 1 217 ? 59.773 53.435 106.161 1.00 20.77 473 PRO A N 1
ATOM 1714 C CA . PRO A 1 217 ? 59.351 52.905 104.861 1.00 25.96 473 PRO A CA 1
ATOM 1715 C C . PRO A 1 217 ? 59.001 54.014 103.867 1.00 31.78 473 PRO A C 1
ATOM 1716 O O . PRO A 1 217 ? 58.843 55.173 104.270 1.00 25.94 473 PRO A O 1
ATOM 1720 N N . LEU A 1 218 ? 58.872 53.628 102.596 1.00 37.07 474 LEU A N 1
ATOM 1721 C CA . LEU A 1 218 ? 58.563 54.513 101.466 1.00 44.42 474 LEU A CA 1
ATOM 1722 C C . LEU A 1 218 ? 59.762 55.388 101.116 1.00 47.50 474 LEU A C 1
ATOM 1723 O O . LEU A 1 218 ? 60.538 55.061 100.209 1.00 41.20 474 LEU A O 1
#

Nearest PDB structures (foldseek):
  5ygb-assembly1_A  TM=1.005E+00  e=1.285E-42  Drosophila melanogaster
  5ygd-assembly1_A  TM=9.975E-01  e=2.775E-38  Drosophila melanogaster
  5ygc-assembly1_A  TM=9.547E-01  e=2.697E-36  Drosophila melanogaster
  5vqh-assembly1_A  TM=9.178E-01  e=1.094E-25  Bombyx mori
  5vqg-assembly1_A  TM=9.295E-01  e=5.413E-25  Bombyx mori

B-factor: mean 23.86, std 12.89, range [8.74, 71.91]

Solvent-accessible surface area: 11835 Å² total; per-residue (Å²): 107,176,71,57,74,0,37,4,9,7,28,48,16,0,37,77,0,23,5,4,50,45,20,99,46,14,149,110,3,53,69,18,12,126,86,1,25,77,28,0,71,35,60,132,37,82,75,138,23,98,23,91,92,28,134,90,34,21,46,0,0,0,7,56,128,169,57,116,86,15,24,1,0,12,0,12,55,40,55,92,33,178,211,43,107,179,67,76,38,0,9,0,26,8,2,2,38,2,57,64,53,143,18,44,32,91,36,8,7,66,17,54,112,76,8,86,124,20,102,77,0,13,53,26,2,16,0,2,94,11,103,23,47,99,152,146,28,26,171,68,1,33,42,42,0,64,122,33,1,60,28,65,122,140,84,90,0,28,0,110,32,65,59,135,82,130,32,96,173,46,123,97,39,40,10,64,83,12,110,116,37,42,85,8,20,0,0,62,0,87,13,70,79,42,163,48,182,73,31,1,8,60,19,0,44,94,96,55,51,2,76,65,170

Sequence (213 aa):
SKPMEVYVSAVASPTKFWVQLIGPQQSKKKLASMVQEMTSSSYYSSSAENRAKHVLTAPYVGQIVAAVFKFDEKWYRAEIVDIMPNQYNPKEQVIDLYFVDYGDSSEYISPADICELRTTDFLTLRFQAVECFLANVKSTIQTWPKSSIAKFEELTEVAHWRKLIIARVVTYKERPRATTAVSAAAKEGTPLPGVELFDPADNSELNIADLMMITQGFALPL

Organism: Drosophila melanogaster (NCBI:txid7227)

Foldseek 3Di:
DDKFKWAFAADPALFKTKIFGDDPQVVVVVVLQVVQLVQCVDPVSLVVFQDDPDDAQAWWWFADVVVSIIAIWGFQDWAADPVGRVFIWTWIQRQQRGDIDTHGSVGITHDDVVSPPRDRGIAIAHAPFWDAPPVPFDPVLRVLVCVQSVHNPPQIKIKDFDDWDFQDCDPDGDHPQRHGRDIHTHIWIAHPVDPDPDTPRVVCCVVPRIHGD

InterPro domains:
  IPR002999 Tudor domain [PF00567] (257-386)
  IPR002999 Tudor domain [PS50304] (310-375)
  IPR002999 Tudor domain [SM00333] (309-373)
  IPR004087 K Homology domain [SM00322] (64-132)
  IPR004087 K Homology domain [SM00322] (135-204)
  IPR004088 K Homology domain, type 1 [PF00013] (69-128)
  IPR004088 K Homology domain, type 1 [PF00013] (139-200)
  IPR035437 SNase-like, OB-fold superfamily [G3DSA:2.40.50.90] (262-470)
  IPR036612 K Homology domain, type 1 superfamily [G3DSA:3.30.1370.10] (65-134)
  IPR036612 K Homology domain, type 1 superfamily [G3DSA:3.30.1370.10] (135-214)
  IPR036612 K Homology domain, type 1 superfamily [SSF54791] (57-137)
  IPR036612 K Homology domain, type 1 superfamily [SSF54791] (134-207)
  IPR047380 Tudor domain-containing protein 2-like, tudor domain [cd20412] (281-383)
  IPR050621 Tudor domain-containing [PTHR22948] (125-501)

CATH classification: 2.40.50.90 (+1 more: 2.30.30.140)

Secondary structure (DSSP, 8-state):
---EEEEEEEEEETTEEEEEE-SHHHHHHHHHHHHHHHHHTSHHHHHTTB--S--TT-EEEEEETTTTEEEEEEEEEEEE-SS-TTSEEEEEEETTT--EEEE-GGGEEEPPGGGG-SPP--EEEEETTEE-S-----HHHHHHHHHHHTTTS---EEEEEEEEEEPPPPSS---TTS-TTSEEEEEEEE-TTSS-SS-HHHHHHHTTS-EE-

Radius of gyration: 18.49 Å; Cα contacts (8 Å, |Δi|>4): 445; chains: 1;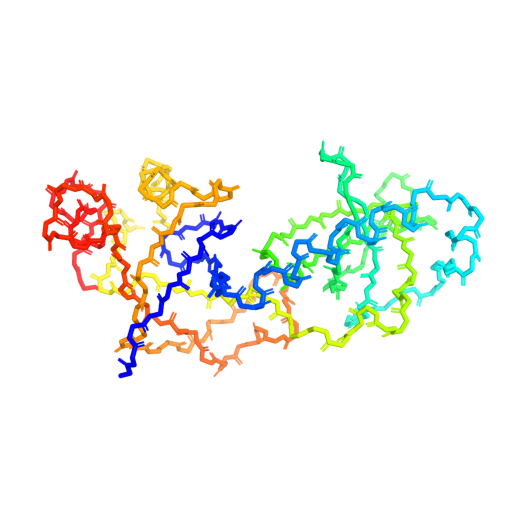 bounding box: 53×43×36 Å